Protein AF-A0A3P6T9W2-F1 (afdb_monomer_lite)

Secondary structure (DSSP, 8-state):
-HHHHHHHHHHHHHHHHHHHHHHHHHHHHHTTS-HHHHHHHHHHHHHHHHHHHHHHHHHHHH-S-HHHHHHHHHHHHHHHHHHHHHHHHHHHH-HHHHHHHHHHHHHHHHHHHHHHHTTT-SSSHHHHHHHHHHHHHHHSSSSHHHHHHHHHHHHHHHHHHHHS-PPPGGGGHHHHHHHHHHHHHHHHBS--TTT--SPPSB--HHHHHHHHHHHHHHHHHHHHHHHHHGGGSS-HHHHHHHHHHHHHHHHHHHHHHHHHHHHHHHHHHHS-SS-----

Organism: Onchocerca ochengi (NCBI:txid42157)

Radius of gyration: 26.45 Å; chains: 1; bounding box: 66×50×78 Å

Structure (mmCIF, N/CA/C/O backbone):
data_AF-A0A3P6T9W2-F1
#
_entry.id   AF-A0A3P6T9W2-F1
#
loop_
_atom_site.group_PDB
_atom_site.id
_atom_site.type_symbol
_atom_site.label_atom_id
_atom_site.label_alt_id
_atom_site.label_comp_id
_atom_site.label_asym_id
_atom_site.label_entity_id
_atom_site.label_seq_id
_atom_site.pdbx_PDB_ins_code
_atom_site.Cartn_x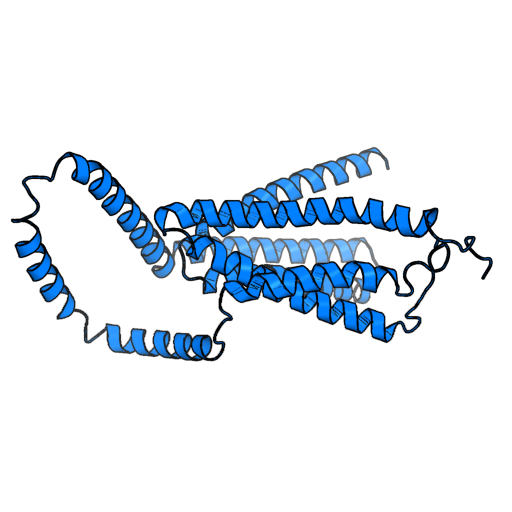
_atom_site.Cartn_y
_atom_site.Cartn_z
_atom_site.occupancy
_atom_site.B_iso_or_equiv
_atom_site.auth_seq_id
_atom_site.auth_comp_id
_atom_site.auth_asym_id
_atom_site.auth_atom_id
_atom_site.pdbx_PDB_model_num
ATOM 1 N N . VAL A 1 1 ? 31.347 6.847 -6.921 1.00 83.88 1 VAL A N 1
ATOM 2 C CA . VAL A 1 1 ? 30.207 5.992 -7.339 1.00 83.88 1 VAL A CA 1
ATOM 3 C C . VAL A 1 1 ? 29.786 5.025 -6.232 1.00 83.88 1 VAL A C 1
ATOM 5 O O . VAL A 1 1 ? 28.655 5.132 -5.785 1.00 83.88 1 VAL A O 1
ATOM 8 N N . MET A 1 2 ? 30.681 4.178 -5.700 1.00 90.06 2 MET A N 1
ATOM 9 C CA . MET A 1 2 ? 30.350 3.223 -4.621 1.00 90.06 2 MET A CA 1
ATOM 10 C C . MET A 1 2 ? 29.821 3.880 -3.329 1.00 90.06 2 MET A C 1
ATOM 12 O O . MET A 1 2 ? 28.814 3.438 -2.793 1.00 90.06 2 MET A O 1
ATOM 16 N N . ILE A 1 3 ? 30.438 4.975 -2.866 1.00 94.94 3 ILE A N 1
ATOM 17 C CA . ILE A 1 3 ? 29.976 5.702 -1.664 1.00 94.94 3 ILE A CA 1
ATOM 18 C C . ILE A 1 3 ? 28.558 6.259 -1.861 1.00 94.94 3 ILE A C 1
ATOM 20 O O . ILE A 1 3 ? 27.700 6.079 -1.005 1.00 94.94 3 ILE A O 1
ATOM 24 N N . PHE A 1 4 ? 28.289 6.880 -3.014 1.00 93.25 4 PHE A N 1
ATOM 25 C CA . PHE A 1 4 ? 26.960 7.400 -3.353 1.00 93.25 4 PHE A CA 1
ATOM 26 C C . PHE A 1 4 ? 25.903 6.286 -3.401 1.00 93.25 4 PHE A C 1
ATOM 28 O O . PHE A 1 4 ? 24.807 6.453 -2.871 1.00 93.25 4 PHE A O 1
ATOM 35 N N . PHE A 1 5 ? 26.251 5.130 -3.971 1.00 94.56 5 PHE A N 1
ATOM 36 C CA . PHE A 1 5 ? 25.382 3.955 -3.996 1.00 94.56 5 PHE A CA 1
ATOM 37 C C . PHE A 1 5 ? 25.058 3.441 -2.584 1.00 94.56 5 PHE A C 1
ATOM 39 O O . PHE A 1 5 ? 23.887 3.250 -2.267 1.00 94.56 5 PHE A O 1
ATOM 46 N N . ILE A 1 6 ? 26.064 3.287 -1.712 1.00 96.50 6 ILE A N 1
ATOM 47 C CA . ILE A 1 6 ? 25.868 2.832 -0.324 1.00 96.50 6 ILE A CA 1
ATOM 48 C C . ILE A 1 6 ? 24.987 3.816 0.454 1.00 96.50 6 ILE A C 1
ATOM 50 O O . ILE A 1 6 ? 24.038 3.393 1.109 1.00 96.50 6 ILE A O 1
ATOM 54 N N . ILE A 1 7 ? 25.257 5.122 0.348 1.00 96.38 7 ILE A N 1
ATOM 55 C CA . ILE A 1 7 ? 24.451 6.162 1.005 1.00 96.38 7 ILE A CA 1
ATOM 56 C C . ILE A 1 7 ? 22.994 6.095 0.535 1.00 96.38 7 ILE A C 1
ATOM 58 O O . ILE A 1 7 ? 22.086 6.145 1.361 1.00 96.38 7 ILE A O 1
ATOM 62 N N . THR A 1 8 ? 22.772 5.935 -0.772 1.00 94.81 8 THR A N 1
ATOM 63 C CA . THR A 1 8 ? 21.424 5.821 -1.350 1.00 94.81 8 THR A CA 1
ATOM 64 C C . THR A 1 8 ? 20.708 4.564 -0.857 1.00 94.81 8 THR A C 1
ATOM 66 O O . THR A 1 8 ? 19.534 4.617 -0.510 1.00 94.81 8 THR A O 1
ATOM 69 N N . MET A 1 9 ? 21.399 3.428 -0.761 1.00 94.75 9 MET A N 1
ATOM 70 C CA . MET A 1 9 ? 20.792 2.196 -0.249 1.00 94.75 9 MET A CA 1
ATOM 71 C C . MET A 1 9 ? 20.438 2.300 1.236 1.00 94.75 9 MET A C 1
ATOM 73 O O . MET A 1 9 ? 19.336 1.921 1.631 1.00 94.75 9 MET A O 1
ATOM 77 N N . ILE A 1 10 ? 21.324 2.869 2.059 1.00 96.44 10 ILE A N 1
ATOM 78 C CA . ILE A 1 10 ? 21.055 3.087 3.487 1.00 96.44 10 ILE A CA 1
ATOM 79 C C . ILE A 1 10 ? 19.863 4.034 3.674 1.00 96.44 10 ILE A C 1
ATOM 81 O O . ILE A 1 10 ? 18.983 3.747 4.488 1.00 96.44 10 ILE A O 1
ATOM 85 N N . SER A 1 11 ? 19.789 5.134 2.916 1.00 94.62 11 SER A N 1
ATOM 86 C CA . SER A 1 11 ? 18.666 6.073 3.023 1.00 94.62 11 SER A CA 1
ATOM 87 C C . SER A 1 11 ? 17.341 5.431 2.609 1.00 94.62 11 SER A C 1
ATOM 89 O O . SER A 1 11 ? 16.341 5.621 3.298 1.00 94.62 11 SER A O 1
ATOM 91 N N . VAL A 1 12 ? 17.334 4.601 1.561 1.00 94.00 12 VAL A N 1
ATOM 92 C CA . VAL A 1 12 ? 16.155 3.826 1.145 1.00 94.00 12 VAL A CA 1
ATOM 93 C C . VAL A 1 12 ? 15.706 2.865 2.248 1.00 94.00 12 VAL A C 1
ATOM 95 O O . VAL A 1 12 ? 14.508 2.778 2.518 1.00 94.00 12 VAL A O 1
ATOM 98 N N . VAL A 1 13 ? 16.626 2.178 2.932 1.00 94.31 13 VAL A N 1
ATOM 99 C CA . VAL A 1 13 ? 16.281 1.288 4.057 1.00 94.31 13 VAL A CA 1
ATOM 100 C C . VAL A 1 13 ? 15.636 2.071 5.201 1.00 94.31 13 VAL A C 1
ATOM 102 O O . VAL A 1 13 ? 14.577 1.676 5.692 1.00 94.31 13 VAL A O 1
ATOM 105 N N . ILE A 1 14 ? 16.227 3.202 5.595 1.00 95.12 14 ILE A N 1
ATOM 106 C CA . ILE A 1 14 ? 15.691 4.058 6.664 1.00 95.12 14 ILE A CA 1
ATOM 107 C C . ILE A 1 14 ? 14.305 4.595 6.284 1.00 95.12 14 ILE A C 1
ATOM 109 O O . ILE A 1 14 ? 13.383 4.544 7.099 1.00 95.12 14 ILE A O 1
ATOM 113 N N . GLN A 1 15 ? 14.133 5.048 5.039 1.00 89.81 15 GLN A N 1
ATOM 114 C CA . GLN A 1 15 ? 12.860 5.561 4.537 1.00 89.81 15 GLN A CA 1
ATOM 115 C C . GLN A 1 15 ? 11.767 4.485 4.581 1.00 89.81 15 GLN A C 1
ATOM 117 O O . GLN A 1 15 ? 10.672 4.743 5.074 1.00 89.81 15 GLN A O 1
ATOM 122 N N . ASN A 1 16 ? 12.064 3.261 4.133 1.00 90.12 16 ASN A N 1
ATOM 123 C CA . ASN A 1 16 ? 11.106 2.153 4.168 1.00 90.12 16 ASN A CA 1
ATOM 124 C C . ASN A 1 16 ? 10.765 1.724 5.602 1.00 90.12 16 ASN A C 1
ATOM 126 O O . ASN A 1 16 ? 9.601 1.442 5.889 1.00 90.12 16 ASN A O 1
ATOM 130 N N . ALA A 1 17 ? 11.738 1.726 6.518 1.00 91.75 17 ALA A N 1
ATOM 131 C CA . ALA A 1 17 ? 11.490 1.445 7.930 1.00 91.75 17 ALA A CA 1
ATOM 132 C C . ALA A 1 17 ? 10.552 2.493 8.556 1.00 91.75 17 ALA A C 1
ATOM 134 O O . ALA A 1 1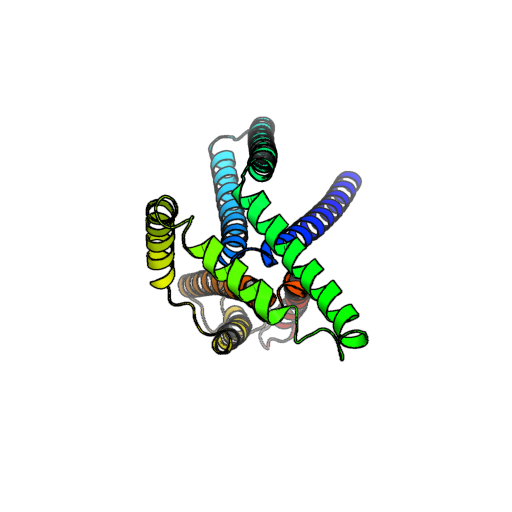7 ? 9.564 2.135 9.201 1.00 91.75 17 ALA A O 1
ATOM 135 N N . ALA A 1 18 ? 10.806 3.781 8.309 1.00 92.19 18 ALA A N 1
ATOM 136 C CA . ALA A 1 18 ? 9.956 4.870 8.781 1.00 92.19 18 ALA A CA 1
ATOM 137 C C . ALA A 1 18 ? 8.538 4.797 8.186 1.00 92.19 18 ALA A C 1
ATOM 139 O O . ALA A 1 18 ? 7.555 4.884 8.926 1.00 92.19 18 ALA A O 1
ATOM 140 N N . CYS A 1 19 ? 8.416 4.563 6.874 1.00 89.00 19 CYS A N 1
ATOM 141 C CA . CYS A 1 19 ? 7.128 4.364 6.206 1.00 89.00 19 CYS A CA 1
ATOM 142 C C . CYS A 1 19 ? 6.368 3.160 6.776 1.00 89.00 19 CYS A C 1
ATOM 144 O O . CYS A 1 19 ? 5.165 3.262 7.011 1.00 89.00 19 CYS A O 1
ATOM 146 N N . GLY A 1 20 ? 7.058 2.053 7.066 1.00 88.88 20 GLY A N 1
ATOM 147 C CA . GLY A 1 20 ? 6.468 0.876 7.699 1.00 88.88 20 GLY A CA 1
ATOM 148 C C . GLY A 1 20 ? 5.906 1.181 9.089 1.00 88.88 20 GLY A C 1
ATOM 149 O O . GLY A 1 20 ? 4.768 0.818 9.387 1.00 88.88 20 GLY A O 1
ATOM 150 N N . VAL A 1 21 ? 6.653 1.892 9.939 1.00 90.88 21 VAL A N 1
ATOM 151 C CA . VAL A 1 21 ? 6.176 2.300 11.275 1.00 90.88 21 VAL A CA 1
ATOM 152 C C . VAL A 1 21 ? 4.976 3.241 11.169 1.00 90.88 21 VAL A C 1
ATOM 154 O O . VAL A 1 21 ? 3.975 3.041 11.865 1.00 90.88 21 VAL A O 1
ATOM 157 N N . TYR A 1 22 ? 5.045 4.233 10.276 1.00 90.19 22 TYR A N 1
ATOM 158 C CA . TYR A 1 22 ? 3.959 5.185 10.043 1.00 90.19 22 TYR A CA 1
ATOM 159 C C . TYR A 1 22 ? 2.683 4.476 9.578 1.00 90.19 22 TYR A C 1
ATOM 161 O O . TYR A 1 22 ? 1.618 4.662 10.166 1.00 90.19 22 TYR A O 1
ATOM 169 N N . GLN A 1 23 ? 2.797 3.606 8.575 1.00 89.38 23 GLN A N 1
ATOM 170 C CA . GLN A 1 23 ? 1.671 2.880 8.003 1.00 89.38 23 GLN A CA 1
ATOM 171 C C . GLN A 1 23 ? 1.023 1.930 9.024 1.00 89.38 23 GLN A C 1
ATOM 173 O O . GLN A 1 23 ? -0.200 1.925 9.163 1.00 89.38 23 GLN A O 1
ATOM 178 N N . ASN A 1 24 ? 1.820 1.184 9.798 1.00 91.00 24 ASN A N 1
ATOM 179 C CA . ASN A 1 24 ? 1.304 0.309 10.857 1.00 91.00 24 ASN A CA 1
ATOM 180 C C . ASN A 1 24 ? 0.568 1.094 11.952 1.00 91.00 24 ASN A C 1
ATOM 182 O O . ASN A 1 24 ? -0.530 0.714 12.362 1.00 91.00 24 ASN A O 1
ATOM 186 N N . SER A 1 25 ? 1.145 2.212 12.397 1.00 91.19 25 SER A N 1
ATOM 187 C CA . SER A 1 25 ? 0.539 3.071 13.422 1.00 91.19 25 SER A CA 1
ATOM 188 C C . SER A 1 25 ? -0.768 3.693 12.932 1.00 91.19 25 SER A C 1
ATOM 190 O O . SER A 1 25 ? -1.764 3.707 13.657 1.00 91.19 25 SER A O 1
ATOM 192 N N . LEU A 1 26 ? -0.792 4.146 11.675 1.00 89.44 26 LEU A N 1
ATOM 193 C CA . LEU A 1 26 ? -1.973 4.724 11.047 1.00 89.44 26 LEU A CA 1
ATOM 194 C C . LEU A 1 26 ? -3.103 3.694 10.930 1.00 89.44 26 LEU A C 1
ATOM 196 O O . LEU A 1 26 ? -4.236 4.000 11.299 1.00 89.44 26 LEU A O 1
ATOM 200 N N . TYR A 1 27 ? -2.804 2.461 10.502 1.00 90.00 27 TYR A N 1
ATOM 201 C CA . TYR A 1 27 ? -3.793 1.379 10.453 1.00 90.00 27 TYR A CA 1
ATOM 202 C C . TYR A 1 27 ? -4.303 0.965 11.839 1.00 90.00 27 TYR A C 1
ATOM 204 O O . TYR A 1 27 ? -5.488 0.655 11.981 1.00 90.00 27 TYR A O 1
ATOM 212 N N . GLY A 1 28 ? -3.463 1.035 12.876 1.00 88.88 28 GLY A N 1
ATOM 213 C CA . GLY A 1 28 ? -3.893 0.869 14.266 1.00 88.88 28 GLY A CA 1
ATOM 214 C C . GLY A 1 28 ? -4.852 1.969 14.734 1.00 88.88 28 GLY A C 1
ATOM 215 O O . GLY A 1 28 ? -5.865 1.676 15.374 1.00 88.88 28 GLY A O 1
ATOM 216 N N . LEU A 1 29 ? -4.578 3.228 14.379 1.00 84.69 29 LEU A N 1
ATOM 217 C CA . LEU A 1 29 ? -5.443 4.364 14.699 1.00 84.69 29 LEU A CA 1
ATOM 218 C C . LEU A 1 29 ? -6.806 4.237 14.006 1.00 84.69 29 LEU A C 1
ATOM 220 O O . LEU A 1 29 ? -7.842 4.313 14.668 1.00 84.69 29 LEU A O 1
ATOM 224 N N . VAL A 1 30 ? -6.831 3.994 12.689 1.00 85.38 30 VAL A N 1
ATOM 225 C CA . VAL A 1 30 ? -8.093 3.953 11.927 1.00 85.38 30 VAL A CA 1
ATOM 226 C C . VAL A 1 30 ? -8.957 2.730 12.200 1.00 85.38 30 VAL A C 1
ATOM 228 O O . VAL A 1 30 ? -10.159 2.775 11.949 1.00 85.38 30 VAL A O 1
ATOM 231 N N . ALA A 1 31 ? -8.397 1.664 12.773 1.00 84.81 31 ALA A N 1
ATOM 232 C CA . ALA A 1 31 ? -9.161 0.483 13.170 1.00 84.81 31 ALA A CA 1
ATOM 233 C C . ALA A 1 31 ? -10.286 0.797 14.176 1.00 84.81 31 ALA A C 1
ATOM 235 O O . ALA A 1 31 ? -11.319 0.114 14.196 1.00 84.81 31 ALA A O 1
ATOM 236 N N . ILE A 1 32 ? -10.117 1.859 14.968 1.00 75.00 32 ILE A N 1
ATOM 237 C CA . ILE A 1 32 ? -11.100 2.346 15.943 1.00 75.00 32 ILE A CA 1
ATOM 238 C C . ILE A 1 32 ? -12.299 3.006 15.237 1.00 75.00 32 ILE A C 1
ATOM 240 O O . ILE A 1 32 ? -13.442 2.898 15.689 1.00 75.00 32 ILE A O 1
ATOM 244 N N . PHE A 1 33 ? -12.057 3.639 14.091 1.00 75.50 33 PHE A N 1
ATOM 245 C CA . PHE A 1 33 ? -13.044 4.393 13.323 1.00 75.50 33 PHE A CA 1
ATOM 246 C C . PHE A 1 33 ? -13.901 3.478 12.433 1.00 75.50 33 PHE A C 1
ATOM 248 O O . PHE A 1 33 ? -13.609 2.287 12.275 1.00 75.50 33 PHE A O 1
ATOM 255 N N . PRO A 1 34 ? -15.003 3.984 11.851 1.00 77.00 34 PRO A N 1
ATOM 256 C CA . PRO A 1 34 ? -15.770 3.240 10.860 1.00 77.00 34 PRO A CA 1
ATOM 257 C C . PRO A 1 34 ? -14.894 2.736 9.693 1.00 77.00 34 PRO A C 1
ATOM 259 O O . PRO A 1 34 ? -13.952 3.411 9.283 1.00 77.00 34 PRO A O 1
ATOM 262 N N . PRO A 1 35 ? -15.224 1.582 9.086 1.00 75.00 35 PRO A N 1
ATOM 263 C CA . PRO A 1 35 ? -14.406 0.945 8.041 1.00 75.00 35 PRO A CA 1
ATOM 264 C C . PRO A 1 35 ? -14.166 1.814 6.789 1.00 75.00 35 PRO A C 1
ATOM 266 O O . PRO A 1 35 ? -13.261 1.558 5.999 1.00 75.00 35 PRO A O 1
ATOM 269 N N . GLN A 1 36 ? -14.979 2.852 6.598 1.00 77.38 36 GLN A N 1
ATOM 270 C CA . GLN A 1 36 ? -14.859 3.805 5.497 1.00 77.38 36 GLN A CA 1
ATOM 271 C C . GLN A 1 36 ? -13.545 4.606 5.563 1.00 77.38 36 GLN A C 1
ATOM 273 O O . GLN A 1 36 ? -12.977 4.916 4.520 1.00 77.38 36 GLN A O 1
ATOM 278 N N . TYR A 1 37 ? -13.028 4.876 6.768 1.00 79.94 37 TYR A N 1
ATOM 279 C CA . TYR A 1 37 ? -11.782 5.625 6.972 1.00 79.94 37 TYR A CA 1
ATOM 280 C C . TYR A 1 37 ? -10.544 4.803 6.615 1.00 79.94 37 TYR A C 1
ATOM 282 O O . TYR A 1 37 ? -9.608 5.330 6.021 1.00 79.94 37 TYR A O 1
ATOM 290 N N . THR A 1 38 ? -10.560 3.496 6.894 1.00 84.88 38 THR A N 1
ATOM 291 C CA . THR A 1 38 ? -9.521 2.581 6.405 1.00 84.88 38 THR A CA 1
ATOM 292 C C . THR A 1 38 ? -9.482 2.607 4.880 1.00 84.88 38 THR A C 1
ATOM 294 O O . THR A 1 38 ? -8.428 2.854 4.307 1.00 84.88 38 THR A O 1
ATOM 297 N N . ASN A 1 39 ? -10.637 2.470 4.218 1.00 81.69 39 ASN A N 1
ATOM 298 C CA . ASN A 1 39 ? -10.717 2.528 2.756 1.00 81.69 39 ASN A CA 1
ATOM 299 C C . ASN A 1 39 ? -10.208 3.866 2.179 1.00 81.69 39 ASN A C 1
ATOM 301 O O . ASN A 1 39 ? -9.547 3.872 1.147 1.00 81.69 39 ASN A O 1
ATOM 305 N N . ALA A 1 40 ? -10.458 4.992 2.856 1.00 80.88 40 ALA A N 1
ATOM 306 C CA . ALA A 1 40 ? -9.941 6.297 2.438 1.00 80.88 40 ALA A CA 1
ATOM 307 C C . ALA A 1 40 ? -8.400 6.356 2.439 1.00 80.88 40 ALA A C 1
ATOM 309 O O . ALA A 1 40 ? -7.817 6.905 1.506 1.00 80.88 40 ALA A O 1
ATOM 310 N N . ILE A 1 41 ? -7.733 5.741 3.425 1.00 84.56 41 ILE A N 1
ATOM 311 C CA . ILE A 1 41 ? -6.260 5.645 3.462 1.00 84.56 41 ILE A CA 1
ATOM 312 C C . ILE A 1 41 ? -5.723 4.827 2.284 1.00 84.56 41 ILE A C 1
ATOM 314 O O . ILE A 1 41 ? -4.748 5.228 1.647 1.00 84.56 41 ILE A O 1
ATOM 318 N N . LEU A 1 42 ? -6.367 3.700 1.976 1.00 84.81 42 LEU A N 1
ATOM 319 C CA . LEU A 1 42 ? -5.979 2.836 0.858 1.00 84.81 42 LEU A CA 1
ATOM 320 C C . LEU A 1 42 ? -6.146 3.542 -0.495 1.00 84.81 42 LEU A C 1
ATOM 322 O O . LEU A 1 42 ? -5.231 3.521 -1.318 1.00 84.81 42 LEU A O 1
ATOM 326 N N . ILE A 1 43 ? -7.268 4.241 -0.698 1.00 82.50 43 ILE A N 1
ATOM 327 C CA . ILE A 1 43 ? -7.485 5.077 -1.888 1.00 82.50 43 ILE A CA 1
ATOM 328 C C . ILE A 1 43 ? -6.414 6.171 -1.977 1.00 82.50 43 ILE A C 1
ATOM 330 O O . ILE A 1 43 ? -5.865 6.390 -3.054 1.00 82.50 43 ILE A O 1
ATOM 334 N N . GLY A 1 44 ? -6.074 6.813 -0.856 1.00 84.75 44 GLY A N 1
ATOM 335 C CA . GLY A 1 44 ? -5.012 7.818 -0.791 1.00 84.75 44 GLY A CA 1
ATOM 336 C C . GLY A 1 44 ? -3.641 7.281 -1.218 1.00 84.75 44 GLY A C 1
ATOM 337 O O . GLY A 1 44 ? -2.944 7.952 -1.975 1.00 84.75 44 GLY A O 1
ATOM 338 N N . SER A 1 45 ? -3.271 6.060 -0.810 1.00 83.44 45 SER A N 1
ATOM 339 C CA . SER A 1 45 ? -2.025 5.412 -1.266 1.00 83.44 45 SER A CA 1
ATOM 340 C C . SER A 1 45 ? -2.014 5.165 -2.774 1.00 83.44 45 SER A C 1
ATOM 342 O O . SER A 1 45 ? -1.028 5.477 -3.439 1.00 83.44 45 SER A O 1
ATOM 344 N N . ASN A 1 46 ? -3.117 4.662 -3.330 1.00 83.50 46 ASN A N 1
ATOM 345 C CA . ASN A 1 46 ? -3.214 4.409 -4.769 1.00 83.50 46 ASN A CA 1
ATOM 346 C C . ASN A 1 46 ? -3.180 5.719 -5.572 1.00 83.50 46 ASN A C 1
ATOM 348 O O . ASN A 1 46 ? -2.505 5.804 -6.596 1.00 83.50 46 ASN A O 1
ATOM 352 N N . LEU A 1 47 ? -3.862 6.759 -5.083 1.00 83.75 47 LEU A N 1
ATOM 353 C CA . LEU A 1 47 ? -3.872 8.079 -5.709 1.00 83.75 47 LEU A CA 1
ATOM 354 C C . LEU A 1 47 ? -2.490 8.741 -5.666 1.00 83.75 47 LEU A C 1
ATOM 356 O O . LEU A 1 47 ? -2.086 9.351 -6.651 1.00 83.75 47 LEU A O 1
ATOM 360 N N . CYS A 1 48 ? -1.748 8.584 -4.565 1.00 85.25 48 CYS A N 1
ATOM 361 C CA . CYS A 1 48 ? -0.374 9.070 -4.447 1.00 85.25 48 CYS A CA 1
ATOM 362 C C . CYS A 1 48 ? 0.514 8.514 -5.571 1.00 85.25 48 CYS A C 1
ATOM 364 O O . CYS A 1 48 ? 1.202 9.284 -6.235 1.00 85.25 48 CYS A O 1
ATOM 366 N N . GLY A 1 49 ? 0.431 7.208 -5.856 1.00 84.00 49 GLY A N 1
ATOM 367 C CA . GLY A 1 49 ? 1.174 6.589 -6.959 1.00 84.00 49 GLY A CA 1
ATOM 368 C C . GLY A 1 49 ? 0.843 7.204 -8.322 1.00 84.00 49 GLY A C 1
ATOM 369 O O . GLY A 1 49 ? 1.749 7.544 -9.077 1.00 84.00 49 GLY A O 1
ATOM 370 N N . ILE A 1 50 ? -0.444 7.435 -8.600 1.00 85.88 50 ILE A N 1
ATOM 371 C CA . ILE A 1 50 ? -0.894 8.080 -9.845 1.00 85.88 50 ILE A CA 1
ATOM 372 C C . ILE A 1 50 ? -0.345 9.509 -9.949 1.00 85.88 50 ILE A C 1
ATOM 374 O O . ILE A 1 50 ? 0.176 9.892 -10.993 1.00 85.88 50 ILE A O 1
ATOM 378 N N . VAL A 1 51 ? -0.428 10.293 -8.869 1.00 84.44 51 VAL A N 1
ATOM 379 C CA . VAL A 1 51 ? 0.085 11.672 -8.830 1.00 84.44 51 VAL A CA 1
ATOM 380 C C . VAL A 1 51 ? 1.593 11.700 -9.076 1.00 84.44 51 VAL A C 1
ATOM 382 O O . VAL A 1 51 ? 2.056 12.504 -9.881 1.00 84.44 51 VAL A O 1
ATOM 385 N N . VAL A 1 52 ? 2.353 10.800 -8.447 1.00 86.50 52 VAL A N 1
ATOM 386 C CA . VAL A 1 52 ? 3.805 10.688 -8.656 1.00 86.50 52 VAL A CA 1
ATOM 387 C C . VAL A 1 52 ? 4.125 10.327 -10.109 1.00 86.50 52 VAL A C 1
ATOM 389 O O . VAL A 1 52 ? 4.971 10.984 -10.710 1.00 86.50 52 VAL A O 1
ATOM 392 N N . SER A 1 53 ? 3.422 9.361 -10.709 1.00 88.12 53 SER A N 1
ATOM 393 C CA . SER A 1 53 ? 3.613 9.001 -12.123 1.00 88.12 53 SER A CA 1
ATOM 394 C C . SER A 1 53 ? 3.289 10.152 -13.080 1.00 88.12 53 SER A C 1
ATOM 396 O O . SER A 1 53 ? 4.005 10.360 -14.054 1.00 88.12 53 SER A O 1
ATOM 398 N N . ILE A 1 54 ? 2.239 10.930 -12.806 1.00 89.19 54 ILE A N 1
ATOM 399 C CA . ILE A 1 54 ? 1.891 12.107 -13.614 1.00 89.19 54 ILE A CA 1
ATOM 400 C C . ILE A 1 54 ? 2.980 13.180 -13.504 1.00 89.19 54 ILE A C 1
ATOM 402 O O . ILE A 1 54 ? 3.393 13.728 -14.524 1.00 89.19 54 ILE A O 1
ATOM 406 N N . ILE A 1 55 ? 3.465 13.467 -12.290 1.00 86.69 55 ILE A N 1
ATOM 407 C CA . ILE A 1 55 ? 4.558 14.427 -12.068 1.00 86.69 55 ILE A CA 1
ATOM 408 C C . ILE A 1 55 ? 5.811 13.997 -12.833 1.00 86.69 55 ILE A C 1
ATOM 410 O O . ILE A 1 55 ? 6.466 14.841 -13.443 1.00 86.69 55 ILE A O 1
ATOM 414 N N . ASP A 1 56 ? 6.125 12.703 -12.833 1.00 86.75 56 ASP A N 1
ATOM 415 C CA . ASP A 1 56 ? 7.283 12.156 -13.536 1.00 86.75 56 ASP A CA 1
ATOM 416 C C . ASP A 1 56 ? 7.183 12.355 -15.057 1.00 86.75 56 ASP A C 1
ATOM 418 O O . ASP A 1 56 ? 8.082 12.930 -15.671 1.00 86.75 56 ASP A O 1
ATOM 422 N N . ILE A 1 57 ? 6.036 12.007 -15.654 1.00 91.19 57 ILE A N 1
ATOM 423 C CA . ILE A 1 57 ? 5.774 12.209 -17.089 1.00 91.19 57 ILE A CA 1
ATOM 424 C C . ILE A 1 57 ? 5.837 13.696 -17.456 1.00 91.19 57 ILE A C 1
ATOM 426 O O . ILE A 1 57 ? 6.474 14.065 -18.443 1.00 91.19 57 ILE A O 1
ATOM 430 N N . ILE A 1 58 ? 5.203 14.566 -16.664 1.00 88.44 58 ILE A N 1
ATOM 431 C CA . ILE A 1 58 ? 5.231 16.015 -16.901 1.00 88.44 58 ILE A CA 1
ATOM 432 C C . ILE A 1 58 ? 6.665 16.538 -16.825 1.00 88.44 58 ILE A C 1
ATOM 434 O O . ILE A 1 58 ? 7.063 17.329 -17.676 1.00 88.44 58 ILE A O 1
ATOM 438 N N . THR A 1 59 ? 7.451 16.093 -15.844 1.00 89.50 59 THR A N 1
ATOM 439 C CA . THR A 1 59 ? 8.842 16.536 -15.670 1.00 89.50 59 THR A CA 1
ATOM 440 C C . THR A 1 59 ? 9.707 16.110 -16.852 1.00 89.50 59 THR A C 1
ATOM 442 O O . THR A 1 59 ? 10.477 16.926 -17.363 1.00 89.50 59 THR A O 1
ATOM 445 N N . LEU A 1 60 ? 9.525 14.875 -17.332 1.00 88.75 60 LEU A N 1
ATOM 446 C CA . LEU A 1 60 ? 10.215 14.342 -18.506 1.00 88.75 60 LEU A CA 1
ATOM 447 C C . LEU A 1 60 ? 9.905 15.149 -19.777 1.00 88.75 60 LEU A C 1
ATOM 449 O O . LEU A 1 60 ? 10.801 15.401 -20.575 1.00 88.75 60 LEU A O 1
ATOM 453 N N . VAL A 1 61 ? 8.652 15.576 -19.961 1.00 89.81 61 VAL A N 1
ATOM 454 C CA . VAL A 1 61 ? 8.232 16.366 -21.133 1.00 89.81 61 VAL A CA 1
ATOM 455 C C . VAL A 1 61 ? 8.635 17.840 -21.010 1.00 89.81 61 VAL A C 1
ATOM 457 O O . VAL A 1 61 ? 8.999 18.470 -22.000 1.00 89.81 61 VAL A O 1
ATOM 460 N N . ALA A 1 62 ? 8.568 18.412 -19.808 1.00 87.06 62 ALA A N 1
ATOM 461 C CA . ALA A 1 62 ? 8.783 19.839 -19.588 1.00 87.06 62 ALA A CA 1
ATOM 462 C C . ALA A 1 62 ? 10.263 20.239 -19.575 1.00 87.06 62 ALA A C 1
ATOM 464 O O . ALA A 1 62 ? 10.579 21.411 -19.782 1.00 87.06 62 ALA A O 1
ATOM 465 N N . THR A 1 63 ? 11.180 19.321 -19.258 1.00 89.25 63 THR A N 1
ATOM 466 C CA . THR A 1 63 ? 12.569 19.681 -18.968 1.00 89.25 63 THR A CA 1
ATOM 467 C C . THR A 1 63 ? 13.586 18.678 -19.506 1.00 89.25 63 THR A C 1
ATOM 469 O O . THR A 1 63 ? 13.661 17.544 -19.057 1.00 89.25 63 THR A O 1
ATOM 472 N N . ASN A 1 64 ? 14.500 19.172 -20.348 1.00 85.19 64 ASN A N 1
ATOM 473 C CA . ASN A 1 64 ? 15.687 18.429 -20.800 1.00 85.19 64 ASN A CA 1
ATOM 474 C C . ASN A 1 64 ? 16.927 18.645 -19.901 1.00 85.19 64 ASN A C 1
ATOM 476 O O . ASN A 1 64 ? 17.966 18.019 -20.095 1.00 85.19 64 ASN A O 1
ATOM 480 N N . ASN A 1 65 ? 16.843 19.553 -18.920 1.00 92.06 65 ASN A N 1
ATOM 481 C CA . ASN A 1 65 ? 17.941 19.921 -18.024 1.00 92.06 65 ASN A CA 1
ATOM 482 C C . ASN A 1 65 ? 17.795 19.267 -16.643 1.00 92.06 65 ASN A C 1
ATOM 484 O O . ASN A 1 65 ? 16.887 19.607 -15.887 1.00 92.06 65 ASN A O 1
ATOM 488 N N . ILE A 1 66 ? 18.772 18.448 -16.241 1.00 88.62 66 ILE A N 1
ATOM 489 C CA . ILE A 1 66 ? 18.772 17.720 -14.954 1.00 88.62 66 ILE A CA 1
ATOM 490 C C . ILE A 1 66 ? 18.517 18.650 -13.749 1.00 88.62 66 ILE A C 1
ATOM 492 O O . ILE A 1 66 ? 17.799 18.294 -12.817 1.00 88.62 66 ILE A O 1
ATOM 496 N N . LYS A 1 67 ? 19.054 19.879 -13.780 1.00 89.25 67 LYS A N 1
ATOM 497 C CA . LYS A 1 67 ? 18.888 20.865 -12.696 1.00 89.25 67 LYS A CA 1
ATOM 498 C C . LYS A 1 67 ? 17.451 21.379 -12.556 1.00 89.25 67 LYS A C 1
ATOM 500 O O . LYS A 1 67 ? 16.975 21.540 -11.438 1.00 89.25 67 LYS A O 1
ATOM 505 N N . ALA A 1 68 ? 16.769 21.634 -13.672 1.00 87.50 68 ALA A N 1
ATOM 506 C CA . ALA A 1 68 ? 15.382 22.092 -13.647 1.00 87.50 68 ALA A CA 1
ATOM 507 C C . ALA A 1 68 ? 14.427 20.944 -13.274 1.00 87.50 68 ALA A C 1
ATOM 509 O O . ALA A 1 68 ? 13.491 21.165 -12.512 1.00 87.50 68 ALA A O 1
ATOM 510 N N . ALA A 1 69 ? 14.728 19.704 -13.682 1.00 87.25 69 AL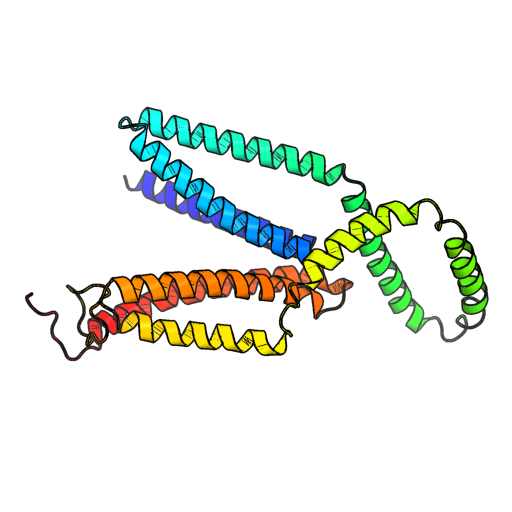A A N 1
ATOM 511 C CA . ALA A 1 69 ? 13.968 18.528 -13.262 1.00 87.25 69 ALA A CA 1
ATOM 512 C C . ALA A 1 69 ? 14.050 18.335 -11.738 1.00 87.25 69 ALA A C 1
ATOM 514 O O . ALA A 1 69 ? 13.028 18.205 -11.069 1.00 87.25 69 ALA A O 1
ATOM 515 N N . ALA A 1 70 ? 15.257 18.429 -11.166 1.00 88.69 70 ALA A N 1
ATOM 516 C CA . ALA A 1 70 ? 15.451 18.375 -9.717 1.00 88.69 70 ALA A CA 1
ATOM 517 C C . ALA A 1 70 ? 14.638 19.453 -8.977 1.00 88.69 70 ALA A C 1
ATOM 519 O O . ALA A 1 70 ? 14.032 19.162 -7.947 1.00 88.69 70 ALA A O 1
ATOM 520 N N . PHE A 1 71 ? 14.576 20.677 -9.514 1.00 89.00 71 PHE A N 1
ATOM 521 C CA . PHE A 1 71 ? 13.768 21.754 -8.939 1.00 89.00 71 PHE A CA 1
ATOM 522 C C . PHE A 1 71 ? 12.273 21.397 -8.880 1.00 89.00 71 PHE A C 1
ATOM 524 O O . PHE A 1 71 ? 11.656 21.582 -7.831 1.00 89.00 71 PHE A O 1
ATOM 531 N N . PHE A 1 72 ? 11.702 20.824 -9.947 1.00 88.56 72 PHE A N 1
ATOM 532 C CA . PHE A 1 72 ? 10.300 20.388 -9.955 1.00 88.56 72 PHE A CA 1
ATOM 533 C C . PHE A 1 72 ? 10.017 19.284 -8.927 1.00 88.56 72 PHE A C 1
ATOM 535 O O . PHE A 1 72 ? 9.033 19.386 -8.190 1.00 88.56 72 PHE A O 1
ATOM 542 N N . TYR A 1 73 ? 10.893 18.281 -8.795 1.00 89.44 73 TYR A N 1
ATOM 543 C CA . TYR A 1 73 ? 10.726 17.232 -7.778 1.00 89.44 73 TYR A CA 1
ATOM 544 C C . TYR A 1 73 ? 10.821 17.778 -6.345 1.00 89.44 73 TYR A C 1
ATOM 546 O O . TYR A 1 73 ? 10.018 17.402 -5.483 1.00 89.44 73 TYR A O 1
ATOM 554 N N . PHE A 1 74 ? 11.760 18.692 -6.073 1.00 91.00 74 PHE A N 1
ATOM 555 C CA . PHE A 1 74 ? 11.864 19.339 -4.761 1.00 91.00 74 PHE A CA 1
ATOM 556 C C . PHE A 1 74 ? 10.641 20.203 -4.449 1.00 91.00 74 PHE A C 1
ATOM 558 O O . PHE A 1 74 ? 10.124 20.149 -3.333 1.00 91.00 74 PHE A O 1
ATOM 565 N N . PHE A 1 75 ? 10.142 20.957 -5.429 1.00 89.88 75 PHE A N 1
ATOM 566 C CA . PHE A 1 75 ? 8.952 21.786 -5.268 1.00 89.88 75 PHE A CA 1
ATOM 567 C C . PHE A 1 75 ? 7.696 20.947 -4.987 1.00 89.88 75 PHE A C 1
ATOM 569 O O . PHE A 1 75 ? 6.955 21.238 -4.047 1.00 89.88 75 PHE A O 1
ATOM 576 N N . ALA A 1 76 ? 7.491 19.860 -5.735 1.00 89.06 76 ALA A N 1
ATOM 577 C CA . ALA A 1 76 ? 6.393 18.925 -5.498 1.00 89.06 76 ALA A CA 1
ATOM 578 C C . ALA A 1 76 ? 6.467 18.292 -4.095 1.00 89.06 76 ALA A C 1
ATOM 580 O O . ALA A 1 76 ? 5.459 18.213 -3.391 1.00 89.06 76 ALA A O 1
ATOM 581 N N . SER A 1 77 ? 7.670 17.910 -3.655 1.00 89.25 77 SER A N 1
ATOM 582 C CA . SER A 1 77 ? 7.896 17.351 -2.316 1.00 89.25 77 SER A CA 1
ATOM 583 C C . SER A 1 77 ? 7.593 18.365 -1.208 1.00 89.25 77 SER A C 1
ATOM 585 O O . SER A 1 77 ? 6.953 18.023 -0.214 1.00 89.25 77 SER A O 1
ATOM 587 N N . LEU A 1 78 ? 7.990 19.629 -1.388 1.00 92.38 78 LEU A N 1
ATOM 588 C CA . LEU A 1 78 ? 7.682 20.709 -0.448 1.00 92.38 78 LEU A CA 1
ATOM 589 C C . LEU A 1 78 ? 6.168 20.926 -0.319 1.00 92.38 78 LEU A C 1
ATOM 591 O O . LEU A 1 78 ? 5.654 21.039 0.794 1.00 92.38 78 LEU A O 1
ATOM 595 N N . MET A 1 79 ? 5.443 20.931 -1.441 1.00 90.69 79 MET A N 1
ATOM 596 C CA . MET A 1 79 ? 3.982 21.055 -1.441 1.00 90.69 79 MET A CA 1
ATOM 597 C C . MET A 1 79 ? 3.305 19.886 -0.722 1.00 90.69 79 MET A C 1
ATOM 599 O O . MET A 1 79 ? 2.403 20.107 0.087 1.00 90.69 79 MET A O 1
ATOM 603 N N . ALA A 1 80 ? 3.771 18.656 -0.950 1.00 88.69 80 ALA A N 1
ATOM 604 C CA . ALA A 1 80 ? 3.256 17.476 -0.264 1.00 88.69 80 ALA A CA 1
ATOM 605 C C . ALA A 1 80 ? 3.473 17.545 1.259 1.00 88.69 80 ALA A C 1
ATOM 607 O O . ALA A 1 80 ? 2.560 17.233 2.025 1.00 88.69 80 ALA A O 1
ATOM 608 N N . ILE A 1 81 ? 4.646 18.003 1.712 1.00 90.38 81 ILE A N 1
ATOM 609 C CA . ILE A 1 81 ? 4.947 18.169 3.144 1.00 90.38 81 ILE A CA 1
ATOM 610 C C . ILE A 1 81 ? 4.044 19.233 3.774 1.00 90.38 81 ILE A C 1
ATOM 612 O O . ILE A 1 81 ? 3.475 18.989 4.839 1.00 90.38 81 ILE A O 1
ATOM 616 N N . LEU A 1 82 ? 3.867 20.385 3.121 1.00 93.50 82 LEU A N 1
ATOM 617 C CA . LEU A 1 82 ? 2.993 21.452 3.618 1.00 93.50 82 LEU A CA 1
ATOM 618 C C . LEU A 1 82 ? 1.532 20.994 3.713 1.00 93.50 82 LEU A C 1
ATOM 620 O O . LEU A 1 82 ? 0.877 21.239 4.727 1.00 93.50 82 LEU A O 1
ATOM 624 N N . ALA A 1 83 ? 1.040 20.275 2.702 1.00 89.62 83 ALA A N 1
ATOM 625 C CA . ALA A 1 83 ? -0.301 19.696 2.717 1.00 89.62 83 ALA A CA 1
ATOM 626 C C . ALA A 1 83 ? -0.469 18.654 3.837 1.00 89.62 83 ALA A C 1
ATOM 628 O O . ALA A 1 83 ? -1.493 18.643 4.526 1.00 89.62 83 ALA A O 1
ATOM 629 N N . CYS A 1 84 ? 0.544 17.811 4.062 1.00 87.25 84 CYS A N 1
ATOM 630 C CA . CYS A 1 84 ? 0.554 16.830 5.146 1.00 87.25 84 CYS A CA 1
ATOM 631 C C . CYS A 1 84 ? 0.508 17.515 6.519 1.00 87.25 84 CYS A C 1
ATOM 633 O O . CYS A 1 84 ? -0.355 17.204 7.340 1.00 87.25 84 CYS A O 1
ATOM 635 N N . PHE A 1 85 ? 1.371 18.509 6.744 1.00 89.25 85 PHE A N 1
ATOM 636 C CA . PHE A 1 85 ? 1.420 19.257 7.999 1.00 89.25 85 PHE A CA 1
ATOM 637 C C . PHE A 1 85 ? 0.109 20.003 8.282 1.00 89.25 85 PHE A C 1
ATOM 639 O O . PHE A 1 85 ? -0.433 19.912 9.384 1.00 89.25 85 PHE A O 1
ATOM 646 N N . GLY A 1 86 ? -0.455 20.677 7.273 1.00 90.50 86 GLY A N 1
ATOM 647 C CA . GLY A 1 86 ? -1.754 21.341 7.392 1.00 90.50 86 GLY A CA 1
ATOM 648 C C . GLY A 1 86 ? -2.885 20.365 7.725 1.00 90.50 86 GLY A C 1
ATOM 649 O O . GLY A 1 86 ? -3.709 20.646 8.594 1.00 90.50 86 GLY A O 1
ATOM 650 N N . SER A 1 87 ? -2.889 19.184 7.102 1.00 86.25 87 SER A N 1
ATOM 651 C CA . SER A 1 87 ? -3.896 18.148 7.361 1.00 86.25 87 SER A CA 1
ATOM 652 C C . SER A 1 87 ? -3.839 17.621 8.796 1.00 86.25 87 SER A C 1
ATOM 654 O O . SER A 1 87 ? -4.889 17.388 9.390 1.00 86.25 87 SER A O 1
ATOM 656 N N . LEU A 1 88 ? -2.643 17.475 9.381 1.00 84.81 88 LEU A N 1
ATOM 657 C CA . LEU A 1 88 ? -2.490 17.080 10.787 1.00 84.81 88 LEU A CA 1
ATOM 658 C C . LEU A 1 88 ? -3.075 18.132 11.732 1.00 84.81 88 LEU A C 1
ATOM 660 O O . LEU A 1 88 ? -3.833 17.791 12.638 1.00 84.81 88 LEU A O 1
ATOM 664 N N . PHE A 1 89 ? -2.786 19.411 11.481 1.00 87.38 89 PHE A N 1
ATOM 665 C CA . PHE A 1 89 ? -3.320 20.501 12.294 1.00 87.38 89 PHE A CA 1
ATOM 666 C C . PHE A 1 89 ? -4.851 20.572 12.228 1.00 87.38 89 PHE A C 1
ATOM 668 O O . PHE A 1 89 ? -5.515 20.751 13.249 1.00 87.38 89 PHE A O 1
ATOM 675 N N . VAL A 1 90 ? -5.430 20.385 11.038 1.00 85.69 90 VAL A N 1
ATOM 676 C CA . VAL A 1 90 ? -6.888 20.327 10.860 1.00 85.69 90 VAL A CA 1
ATOM 677 C C . VAL A 1 90 ? -7.477 19.105 11.563 1.00 85.69 90 VAL A C 1
ATOM 679 O O . VAL A 1 90 ? -8.477 19.236 12.268 1.00 85.69 90 VAL A O 1
ATOM 682 N N . LEU A 1 91 ? -6.851 17.932 11.432 1.00 80.75 91 LEU A N 1
ATOM 683 C CA . LEU A 1 91 ? -7.341 16.685 12.021 1.00 80.75 91 LEU A CA 1
ATOM 684 C C . LEU A 1 91 ? -7.488 16.779 13.546 1.00 80.75 91 LEU A C 1
ATOM 686 O O . LEU A 1 91 ? -8.493 16.327 14.089 1.00 80.75 91 LEU A O 1
ATOM 690 N N . GLU A 1 92 ? -6.532 17.406 14.233 1.00 81.44 92 GLU A N 1
ATOM 691 C CA . GLU A 1 92 ? -6.590 17.597 15.688 1.00 81.44 92 GLU A CA 1
ATOM 692 C C . GLU A 1 92 ? -7.651 18.617 16.129 1.00 81.44 92 GLU A C 1
ATOM 694 O O . GLU A 1 92 ? -8.145 18.563 17.260 1.00 81.44 92 GLU A O 1
ATOM 699 N N . ARG A 1 93 ? -8.033 19.539 15.240 1.00 80.19 93 ARG A N 1
ATOM 700 C CA . ARG A 1 93 ? -9.054 20.558 15.513 1.00 80.19 93 ARG A CA 1
ATOM 701 C C . ARG A 1 93 ? -10.479 20.051 15.301 1.00 80.19 93 ARG A C 1
ATOM 703 O O . ARG A 1 93 ? -11.380 20.606 15.923 1.00 80.19 93 ARG A O 1
ATOM 710 N N . LEU A 1 94 ? -10.682 19.004 14.499 1.00 78.62 94 LEU A N 1
ATOM 711 C CA . LEU A 1 94 ? -12.005 18.452 14.196 1.00 78.62 94 LEU A CA 1
ATOM 712 C C . LEU A 1 94 ? -12.666 17.811 15.426 1.00 78.62 94 LEU A C 1
ATOM 714 O O . LEU A 1 94 ? -12.154 16.851 16.006 1.00 78.62 94 LEU A O 1
ATOM 718 N N . ASP A 1 95 ? -13.870 18.268 15.766 1.00 79.44 95 ASP A N 1
ATOM 719 C CA . ASP A 1 95 ? -14.643 17.721 16.891 1.00 79.44 95 ASP A CA 1
ATOM 720 C C . ASP A 1 95 ? -15.074 16.270 16.654 1.00 79.44 95 ASP A C 1
ATOM 722 O O . ASP A 1 95 ? -15.113 15.464 17.583 1.00 79.44 95 ASP A O 1
ATOM 726 N N . PHE A 1 96 ? -15.251 15.883 15.388 1.00 78.06 96 PHE A N 1
ATOM 727 C CA . PHE A 1 96 ? -15.453 14.492 14.985 1.00 78.06 96 PHE A CA 1
ATOM 728 C C . PHE A 1 96 ? -14.309 13.569 15.441 1.00 78.06 96 PHE A C 1
ATOM 730 O O . PHE A 1 96 ? -14.549 12.472 15.953 1.00 78.06 96 PHE A O 1
ATOM 737 N N . TYR A 1 97 ? -13.056 14.008 15.270 1.00 74.94 97 TYR A N 1
ATOM 738 C CA . TYR A 1 97 ? -11.886 13.230 15.677 1.00 74.94 97 TYR A CA 1
ATOM 739 C C . TYR A 1 97 ? -11.842 13.075 17.201 1.00 74.94 97 TYR A C 1
ATOM 741 O O . TYR A 1 97 ? -11.627 11.967 17.703 1.00 74.94 97 TYR A O 1
ATOM 749 N N . LYS A 1 98 ? -12.142 14.152 17.941 1.00 75.62 98 LYS A N 1
ATOM 750 C CA . LYS A 1 98 ? -12.242 14.128 19.409 1.00 75.62 98 LYS A CA 1
ATOM 751 C C . LYS A 1 98 ? -13.345 13.180 19.885 1.00 75.62 98 LYS A C 1
ATOM 753 O O . LYS A 1 98 ? -13.077 12.353 20.754 1.00 75.62 98 LYS A O 1
ATOM 758 N N . TYR A 1 99 ? -14.528 13.220 19.266 1.00 77.19 99 TYR A N 1
ATOM 759 C CA . TYR A 1 99 ? -15.666 12.363 19.611 1.00 77.19 99 TYR A CA 1
ATOM 760 C C . TYR A 1 99 ? -15.337 10.869 19.487 1.00 77.19 99 TYR A C 1
ATOM 762 O O . TYR A 1 99 ? -15.535 10.103 20.431 1.00 77.19 99 TYR A O 1
ATOM 770 N N . TYR A 1 100 ? -14.798 10.429 18.344 1.00 72.12 100 TYR A N 1
ATOM 771 C CA . TYR A 1 100 ? -14.467 9.012 18.148 1.00 72.12 100 TYR A CA 1
ATOM 772 C C . TYR A 1 100 ? -13.308 8.553 19.035 1.00 72.12 100 TYR A C 1
ATOM 774 O O . TYR A 1 100 ? -13.340 7.425 19.530 1.00 72.12 100 TYR A O 1
ATOM 782 N N . LYS A 1 101 ? -12.320 9.422 19.279 1.00 72.81 101 LYS A N 1
ATOM 783 C CA . LYS A 1 101 ? -11.219 9.141 20.205 1.00 72.81 101 LYS A CA 1
ATOM 784 C C . LYS A 1 101 ? -11.732 8.975 21.640 1.00 72.81 101 LYS A C 1
ATOM 786 O O . LYS A 1 101 ? -11.399 7.984 22.281 1.00 72.81 101 LYS A O 1
ATOM 791 N N . GLN A 1 102 ? -12.586 9.881 22.116 1.00 77.56 102 GLN A N 1
ATOM 792 C CA . GLN A 1 102 ? -13.170 9.826 23.459 1.00 77.56 102 GLN A CA 1
ATOM 793 C C . GLN A 1 102 ? -14.080 8.603 23.637 1.00 77.56 102 GLN A C 1
ATOM 795 O O . GLN A 1 102 ? -13.881 7.819 24.562 1.00 77.56 102 GLN A O 1
ATOM 800 N N . LYS A 1 103 ? -14.999 8.359 22.696 1.00 71.00 103 LYS A N 1
ATOM 801 C CA . LYS A 1 103 ? -15.900 7.194 22.714 1.00 71.00 103 LYS A CA 1
ATOM 802 C C . LYS A 1 103 ? -15.149 5.860 22.705 1.00 71.00 103 LYS A C 1
ATOM 804 O O . LYS A 1 103 ? -15.622 4.874 23.273 1.00 71.00 103 LYS A O 1
ATOM 809 N N . ALA A 1 104 ? -13.996 5.800 22.040 1.00 69.00 104 ALA A N 1
ATOM 810 C CA . ALA A 1 104 ? -13.137 4.624 22.061 1.00 69.00 104 ALA A CA 1
ATOM 811 C C . ALA A 1 104 ? -12.494 4.417 23.435 1.00 69.00 104 ALA A C 1
ATOM 813 O O . ALA A 1 104 ? -12.570 3.309 23.966 1.00 69.00 104 ALA A O 1
ATOM 814 N N . THR A 1 105 ? -11.930 5.473 24.026 1.00 72.31 105 THR A N 1
ATOM 815 C CA . THR A 1 105 ? -11.338 5.447 25.372 1.00 72.31 105 THR A CA 1
ATOM 816 C C . THR A 1 105 ? -12.366 5.047 26.432 1.00 72.31 105 THR A C 1
ATOM 818 O O . THR A 1 105 ? -12.125 4.102 27.180 1.00 72.31 105 THR A O 1
ATOM 821 N N . GLU A 1 106 ? -13.559 5.650 26.423 1.00 68.19 106 GLU A N 1
ATOM 822 C CA . GLU A 1 106 ? -14.648 5.340 27.363 1.00 68.19 106 GLU A CA 1
ATOM 823 C C . GLU A 1 106 ? -15.104 3.877 27.276 1.00 68.19 106 GLU A C 1
ATOM 825 O O . GLU A 1 106 ? -15.344 3.226 28.295 1.00 68.19 106 GLU A O 1
ATOM 830 N N . LYS A 1 107 ? -15.197 3.314 26.062 1.00 66.81 107 LYS A N 1
ATOM 831 C CA . LYS A 1 107 ? -15.499 1.884 25.876 1.00 66.81 107 LYS A CA 1
ATOM 832 C C . LYS A 1 107 ? -14.408 0.984 26.456 1.00 66.81 107 LYS A C 1
ATOM 834 O O . LYS A 1 107 ? -14.733 -0.081 26.981 1.00 66.81 107 LYS A O 1
ATOM 839 N N . MET A 1 108 ? -13.136 1.380 26.365 1.00 65.25 108 MET A N 1
ATOM 840 C CA . MET A 1 108 ? -12.037 0.618 26.967 1.00 65.25 108 MET A CA 1
ATOM 841 C C . MET A 1 108 ? -12.067 0.697 28.498 1.00 65.25 108 MET A C 1
ATOM 843 O O . MET A 1 108 ? -11.888 -0.324 29.163 1.00 65.25 108 MET A O 1
ATOM 847 N N . GLU A 1 109 ? -12.338 1.874 29.061 1.00 68.69 109 GLU A N 1
ATOM 848 C CA . GLU A 1 109 ? -12.410 2.094 30.511 1.00 68.69 109 GLU A CA 1
ATOM 849 C C . GLU A 1 109 ? -13.598 1.377 31.152 1.00 68.69 109 GLU A C 1
ATOM 851 O O . GLU A 1 109 ? -13.401 0.609 32.095 1.00 68.69 109 GLU A O 1
ATOM 856 N N . LYS A 1 110 ? -14.809 1.509 30.589 1.00 60.94 110 LYS A N 1
ATOM 857 C CA . LYS A 1 110 ? -16.009 0.792 31.064 1.00 60.94 110 LYS A CA 1
ATOM 858 C C . LYS A 1 110 ? -15.805 -0.724 31.079 1.00 60.94 110 LYS A C 1
ATOM 860 O O . LYS A 1 110 ? -16.323 -1.408 31.959 1.00 60.94 110 LYS A O 1
ATOM 865 N N . LYS A 1 111 ? -15.019 -1.265 30.141 1.00 59.69 111 LYS A N 1
ATOM 866 C CA . LYS A 1 111 ? -14.748 -2.704 30.054 1.00 59.69 111 LYS A CA 1
ATOM 867 C C . LYS A 1 111 ? -13.633 -3.180 30.987 1.00 59.69 111 LYS A C 1
ATOM 869 O O . LYS A 1 111 ? -13.755 -4.274 31.533 1.00 59.69 111 LYS A O 1
ATOM 874 N N . LYS A 1 112 ? -12.592 -2.370 31.223 1.00 59.25 112 LYS A N 1
ATOM 875 C CA . LYS A 1 112 ? -11.608 -2.615 32.298 1.00 59.25 112 LYS A CA 1
ATOM 876 C C . LYS A 1 112 ? -12.285 -2.607 33.664 1.00 59.25 112 LYS A C 1
ATOM 878 O O . LYS A 1 112 ? -12.042 -3.507 34.463 1.00 59.25 112 LYS A O 1
ATOM 883 N N . LEU A 1 113 ? -13.174 -1.638 33.885 1.00 52.94 113 LEU A N 1
ATOM 884 C CA . LEU A 1 113 ? -13.986 -1.553 35.090 1.00 52.94 113 LEU A CA 1
ATOM 885 C C . LEU A 1 113 ? -14.887 -2.789 35.205 1.00 52.94 113 LEU A C 1
ATOM 887 O O . LEU A 1 113 ? -14.755 -3.511 36.175 1.00 52.94 113 LEU A O 1
ATOM 891 N N . SER A 1 114 ? -15.663 -3.144 34.173 1.00 51.84 114 SER A N 1
ATOM 892 C CA . SER A 1 114 ? -16.493 -4.366 34.151 1.00 51.84 114 SER A CA 1
ATOM 893 C C . SER A 1 114 ? -15.699 -5.665 34.382 1.00 51.84 114 SER A C 1
ATOM 895 O O . SER A 1 114 ? -16.194 -6.573 35.045 1.00 51.84 114 SER A O 1
ATOM 897 N N . GLY A 1 115 ? -14.459 -5.755 33.888 1.00 50.75 115 GLY A N 1
ATOM 898 C CA . GLY A 1 115 ? -13.559 -6.887 34.128 1.00 50.75 115 GLY A CA 1
ATOM 899 C C . GLY A 1 115 ? -13.110 -7.015 35.587 1.00 50.75 115 GLY A C 1
ATOM 900 O O . GLY A 1 115 ? -13.150 -8.114 36.124 1.00 50.75 115 GLY A O 1
ATOM 901 N N . MET A 1 116 ? -12.763 -5.902 36.243 1.00 45.16 116 MET A N 1
ATOM 902 C CA . MET A 1 116 ? -12.459 -5.866 37.687 1.00 45.16 116 MET A CA 1
ATOM 903 C C . MET A 1 116 ? -13.720 -6.011 38.555 1.00 45.16 116 MET A C 1
ATOM 905 O O . MET A 1 116 ? -13.687 -6.549 39.656 1.00 45.16 116 MET A O 1
ATOM 909 N N . THR A 1 117 ? -14.859 -5.544 38.053 1.00 43.59 117 THR A N 1
ATOM 910 C CA . THR A 1 117 ? -16.157 -5.577 38.721 1.00 43.59 117 THR A CA 1
ATOM 911 C C . THR A 1 117 ? -16.771 -6.981 38.725 1.00 43.59 117 THR A C 1
ATOM 913 O O . THR A 1 117 ? -17.421 -7.334 39.701 1.00 43.59 117 THR A O 1
ATOM 916 N N . LYS A 1 118 ? -16.520 -7.832 37.719 1.00 42.66 118 LYS A N 1
ATOM 917 C CA . LYS A 1 118 ? -16.970 -9.242 37.721 1.00 42.66 118 LYS A CA 1
ATOM 918 C C . LYS A 1 118 ? -16.373 -10.090 38.852 1.00 42.66 118 LYS A C 1
ATOM 920 O O . LYS A 1 118 ? -16.958 -11.107 39.198 1.00 42.66 118 LYS A O 1
ATOM 925 N N . GLU A 1 119 ? -15.269 -9.656 39.457 1.00 44.09 119 GLU A N 1
ATOM 926 C CA . GLU A 1 119 ? -14.691 -10.279 40.656 1.00 44.09 119 GLU A CA 1
ATOM 927 C C . GLU A 1 119 ? -15.321 -9.749 41.964 1.00 44.09 119 GLU A C 1
ATOM 929 O O . GLU A 1 119 ? -15.244 -10.400 43.001 1.00 44.09 119 GLU A O 1
ATOM 934 N N . LYS A 1 120 ? -15.998 -8.589 41.929 1.00 44.44 120 LYS A N 1
ATOM 935 C CA . LYS A 1 120 ? -16.527 -7.886 43.117 1.00 44.44 120 LYS A CA 1
ATOM 936 C C . LYS A 1 120 ? -18.059 -7.753 43.181 1.00 44.44 120 LYS A C 1
ATOM 938 O O . LYS A 1 120 ? -18.590 -7.477 44.251 1.00 44.44 120 LYS A O 1
ATOM 943 N N . ASN A 1 121 ? -18.785 -7.972 42.082 1.00 47.34 121 ASN A N 1
ATOM 944 C CA . ASN A 1 121 ? -20.217 -7.659 41.952 1.00 47.34 121 ASN A CA 1
ATOM 945 C C . ASN A 1 121 ? -21.146 -8.883 41.909 1.00 47.34 121 ASN A C 1
ATOM 947 O O . ASN A 1 121 ? -22.080 -8.925 41.119 1.00 47.34 121 ASN A O 1
ATOM 951 N N . GLY A 1 122 ? -20.969 -9.845 42.813 1.00 52.94 122 GLY A N 1
ATOM 952 C CA . GLY A 1 122 ? -22.062 -10.775 43.136 1.00 52.94 122 GLY A CA 1
ATOM 953 C C . GLY A 1 122 ? -23.218 -10.117 43.913 1.00 52.94 122 GLY A C 1
ATOM 954 O O . GLY A 1 122 ? -24.267 -10.728 44.060 1.00 52.94 122 GLY A O 1
ATOM 955 N N . ILE A 1 123 ? -23.032 -8.894 44.440 1.00 50.88 123 ILE A N 1
ATOM 956 C CA . ILE A 1 123 ? -23.923 -8.314 45.467 1.00 50.88 123 ILE A CA 1
ATOM 957 C C . ILE A 1 123 ? -24.541 -6.951 45.062 1.00 50.88 123 ILE A C 1
ATOM 959 O O . ILE A 1 123 ? -25.616 -6.618 45.543 1.00 50.88 123 ILE A O 1
ATOM 963 N N . ASN A 1 124 ? -23.967 -6.193 44.114 1.00 51.16 124 ASN A N 1
ATOM 964 C CA . ASN A 1 124 ? -24.396 -4.803 43.823 1.00 51.16 124 ASN A CA 1
ATOM 965 C C . ASN A 1 124 ? -25.165 -4.600 42.494 1.00 51.16 124 ASN A C 1
ATOM 967 O O . ASN A 1 124 ? -25.443 -3.464 42.109 1.00 51.16 124 ASN A O 1
ATOM 971 N N . GLU A 1 125 ? -25.499 -5.666 41.756 1.00 54.06 125 GLU A N 1
ATOM 972 C CA . GLU A 1 125 ? -26.129 -5.570 40.420 1.00 54.06 125 GLU A CA 1
ATOM 973 C C . GLU A 1 125 ? -27.601 -5.114 40.430 1.00 54.06 125 GLU A C 1
ATOM 975 O O . GLU A 1 125 ? -28.100 -4.641 39.407 1.00 54.06 125 GLU A O 1
ATOM 980 N N . ILE A 1 126 ? -28.304 -5.222 41.561 1.00 53.97 126 ILE A N 1
ATOM 981 C CA . ILE A 1 126 ? -29.761 -5.008 41.608 1.00 53.97 126 ILE A CA 1
ATOM 982 C C . ILE A 1 126 ? -30.119 -3.513 41.715 1.00 53.97 126 ILE A C 1
ATOM 984 O O . ILE A 1 126 ? -31.077 -3.063 41.092 1.00 53.97 126 ILE A O 1
ATOM 988 N N . GLU A 1 127 ? -29.318 -2.711 42.420 1.00 50.47 127 GLU A N 1
ATOM 989 C CA . GLU A 1 127 ? -29.642 -1.304 42.725 1.00 50.47 127 GLU A CA 1
ATOM 990 C C . GLU A 1 127 ? -29.198 -0.315 41.626 1.00 50.47 127 GLU A C 1
ATOM 992 O O . GLU A 1 127 ? -29.811 0.733 41.419 1.00 50.47 127 GLU A O 1
ATOM 997 N N . LEU A 1 128 ? -28.170 -0.670 40.845 1.00 45.00 128 LEU A N 1
ATOM 998 C CA . LEU A 1 128 ? -27.639 0.169 39.760 1.00 45.00 128 LEU A CA 1
ATOM 999 C C . LEU A 1 128 ? -28.501 0.104 38.484 1.00 45.00 128 LEU A C 1
ATOM 1001 O O . LEU A 1 128 ? -28.586 1.070 37.725 1.00 45.00 128 LEU A O 1
ATOM 1005 N N . ASN A 1 129 ? -29.166 -1.032 38.258 1.00 51.88 129 ASN A N 1
ATOM 1006 C CA . ASN A 1 129 ? -29.961 -1.291 37.055 1.00 51.88 129 ASN A CA 1
ATOM 1007 C C . ASN A 1 129 ? -31.264 -0.463 37.028 1.00 51.88 129 ASN A C 1
ATOM 1009 O O . ASN A 1 129 ? -31.751 -0.093 35.961 1.00 51.88 129 ASN A O 1
ATOM 1013 N N . ALA A 1 130 ? -31.792 -0.104 38.205 1.00 50.03 130 ALA A N 1
ATOM 1014 C CA . ALA A 1 130 ? -32.967 0.758 38.336 1.00 50.03 130 ALA A CA 1
ATOM 1015 C C . ALA A 1 130 ? -32.653 2.230 38.011 1.00 50.03 130 ALA A C 1
ATOM 1017 O O . ALA A 1 130 ? -33.400 2.873 37.276 1.00 50.03 130 ALA A O 1
ATOM 1018 N N . ASN A 1 131 ? -31.514 2.746 38.482 1.00 44.03 131 ASN A N 1
ATOM 1019 C CA . ASN A 1 131 ? -31.133 4.147 38.276 1.00 44.03 131 ASN A CA 1
ATOM 1020 C C . ASN A 1 131 ? -30.576 4.419 36.867 1.00 44.03 131 ASN A C 1
ATOM 1022 O O . ASN A 1 131 ? -30.797 5.493 36.313 1.00 44.03 131 ASN A O 1
ATOM 1026 N N . CYS A 1 132 ? -29.910 3.442 36.242 1.00 42.34 132 CYS A N 1
ATOM 1027 C CA . CYS A 1 132 ? -29.345 3.604 34.899 1.00 42.34 132 CYS A CA 1
ATOM 1028 C C . CYS A 1 132 ? -30.420 3.698 33.800 1.00 42.34 132 CYS A C 1
ATOM 1030 O O . CYS A 1 132 ? -30.259 4.467 32.855 1.00 42.34 132 CYS A O 1
ATOM 1032 N N . LYS A 1 133 ? -31.540 2.975 33.949 1.00 49.56 133 LYS A N 1
ATOM 1033 C CA . LYS A 1 133 ? -32.670 3.032 33.005 1.00 49.56 133 LYS A CA 1
ATOM 1034 C C . LYS A 1 133 ? -33.368 4.390 32.978 1.00 49.56 133 LYS A C 1
ATOM 1036 O O . LYS A 1 133 ? -33.835 4.805 31.924 1.00 49.56 133 LYS A O 1
ATOM 1041 N N . ILE A 1 134 ? -33.438 5.078 34.118 1.00 47.31 134 ILE A N 1
ATOM 1042 C CA . ILE A 1 134 ? -34.082 6.397 34.215 1.00 47.31 134 ILE A CA 1
ATOM 1043 C C . ILE A 1 134 ? -33.221 7.479 33.548 1.00 47.31 134 ILE A C 1
ATOM 1045 O O . ILE A 1 134 ? -33.751 8.374 32.894 1.00 47.31 134 ILE A O 1
ATOM 1049 N N . ILE A 1 135 ? -31.895 7.356 33.626 1.00 44.62 135 ILE A N 1
ATOM 1050 C CA . ILE A 1 135 ? -30.955 8.288 32.985 1.00 44.62 135 ILE A CA 1
ATOM 1051 C C . ILE A 1 135 ? -30.973 8.114 31.456 1.00 44.62 135 ILE A C 1
ATOM 1053 O O . ILE A 1 135 ? -31.033 9.098 30.724 1.00 44.62 135 ILE A O 1
ATOM 1057 N N . GLU A 1 136 ? -31.044 6.875 30.964 1.00 45.06 136 GLU A N 1
ATOM 1058 C CA . GLU A 1 136 ? -31.093 6.562 29.525 1.00 45.06 136 GLU A CA 1
ATOM 1059 C C . GLU A 1 136 ? -32.394 7.048 28.846 1.00 45.06 136 GLU A C 1
ATOM 1061 O O . GLU A 1 136 ? -32.394 7.436 27.676 1.00 45.06 136 GLU A O 1
ATOM 1066 N N . TYR A 1 137 ? -33.496 7.106 29.603 1.00 38.09 137 TYR A N 1
ATOM 1067 C CA . TYR A 1 137 ? -34.782 7.653 29.150 1.00 38.09 137 TYR A CA 1
ATOM 1068 C C . TYR A 1 137 ? -34.836 9.193 29.186 1.00 38.09 137 TYR A C 1
ATOM 1070 O O . TYR A 1 137 ? -35.667 9.807 28.523 1.00 38.09 137 TYR A O 1
ATOM 1078 N N . THR A 1 138 ? -33.956 9.829 29.966 1.00 38.91 138 THR A N 1
ATOM 1079 C CA . THR A 1 138 ? -33.912 11.294 30.122 1.00 38.91 138 THR A CA 1
ATOM 1080 C C . THR A 1 138 ? -33.000 11.946 29.074 1.00 38.91 138 THR A C 1
ATOM 1082 O O . THR A 1 138 ? -33.302 13.035 28.593 1.00 38.91 138 THR A O 1
ATOM 1085 N N . ASP A 1 139 ? -31.944 11.253 28.634 1.00 42.34 139 ASP A N 1
ATOM 1086 C CA . ASP A 1 139 ? -31.062 11.703 27.540 1.00 42.34 139 ASP A CA 1
ATOM 1087 C C . ASP A 1 139 ? -31.685 11.558 26.139 1.00 42.34 139 ASP A C 1
ATOM 1089 O O . ASP A 1 139 ? -31.240 12.199 25.186 1.00 42.34 139 ASP A O 1
ATOM 1093 N N . THR A 1 140 ? -32.724 10.730 25.998 1.00 43.12 140 THR A N 1
ATOM 1094 C CA . THR A 1 140 ? -33.404 10.485 24.716 1.00 43.12 140 THR A CA 1
ATOM 1095 C C . THR A 1 140 ? -34.428 11.561 24.351 1.00 43.12 140 THR A C 1
ATOM 1097 O O . THR A 1 140 ? -34.675 11.747 23.172 1.00 43.12 140 THR A O 1
ATOM 1100 N N . LEU A 1 141 ? -34.962 12.319 25.317 1.00 43.53 141 LEU A N 1
ATOM 1101 C CA . LEU A 1 141 ? -35.963 13.375 25.074 1.00 43.53 141 LEU A CA 1
ATOM 1102 C C . LEU A 1 141 ? -35.363 14.758 24.748 1.00 43.53 141 LEU A C 1
ATOM 1104 O O . LEU A 1 141 ? -36.089 15.641 24.302 1.00 43.53 141 LEU A O 1
ATOM 1108 N N . ASN A 1 142 ? -34.060 14.966 24.976 1.00 41.06 142 ASN A N 1
ATOM 1109 C CA . ASN A 1 142 ? -33.412 16.283 24.855 1.00 41.06 142 ASN A CA 1
ATOM 1110 C C . ASN A 1 142 ? -32.641 16.507 23.538 1.00 41.06 142 ASN A C 1
ATOM 1112 O O . ASN A 1 142 ? -32.195 17.625 23.291 1.00 41.06 142 ASN A O 1
ATOM 1116 N N . ASN A 1 143 ? -32.462 15.478 22.702 1.00 47.34 143 ASN A N 1
ATOM 1117 C CA . ASN A 1 143 ? -31.648 15.554 21.475 1.00 47.34 143 ASN A CA 1
ATOM 1118 C C . ASN A 1 143 ? -32.459 15.636 20.167 1.00 47.34 143 ASN A C 1
ATOM 1120 O O . ASN A 1 143 ? -31.874 15.842 19.105 1.00 47.34 143 ASN A O 1
ATOM 1124 N N . ASP A 1 144 ? -33.788 15.512 20.216 1.00 51.44 144 ASP A N 1
ATOM 1125 C CA . ASP A 1 144 ? -34.589 15.203 19.021 1.00 51.44 144 ASP A CA 1
ATOM 1126 C C . ASP A 1 144 ? -34.686 16.333 17.969 1.00 51.44 144 ASP A C 1
ATOM 1128 O O . ASP A 1 144 ? -34.803 16.034 16.780 1.00 51.44 144 ASP A O 1
ATOM 1132 N N . ASP A 1 145 ? -34.547 17.617 18.327 1.00 48.84 145 ASP A N 1
ATOM 1133 C CA . ASP A 1 145 ? -34.752 18.718 17.360 1.00 48.84 145 ASP A CA 1
ATOM 1134 C C . ASP A 1 145 ? -33.479 19.158 16.605 1.00 48.84 145 ASP A C 1
ATOM 1136 O O . ASP A 1 145 ? -33.561 19.661 15.481 1.00 48.84 145 ASP A O 1
ATOM 1140 N N . ALA A 1 146 ? -32.288 18.943 17.176 1.00 46.03 146 ALA A N 1
ATOM 1141 C CA . ALA A 1 146 ? -31.004 19.297 16.551 1.00 46.03 146 ALA A CA 1
ATOM 1142 C C . ALA A 1 146 ? -30.364 18.121 15.785 1.00 46.03 146 ALA A C 1
ATOM 1144 O O . ALA A 1 146 ? -29.658 18.339 14.797 1.00 46.03 146 ALA A O 1
ATOM 1145 N N . ASP A 1 147 ? -30.661 16.876 16.175 1.00 53.59 147 ASP A N 1
ATOM 1146 C CA . ASP A 1 147 ? -30.132 15.672 15.525 1.00 53.59 147 ASP A CA 1
ATOM 1147 C C . ASP A 1 147 ? -30.783 15.389 14.162 1.00 53.59 147 ASP A C 1
ATOM 1149 O O . ASP A 1 147 ? -30.154 14.779 13.297 1.00 53.59 147 ASP A O 1
ATOM 1153 N N . LEU A 1 148 ? -32.008 15.866 13.912 1.00 48.75 148 LEU A N 1
ATOM 1154 C CA . LEU A 1 148 ? -32.773 15.567 12.692 1.00 48.75 148 LEU A CA 1
ATOM 1155 C C . LEU A 1 148 ? -32.122 16.085 11.394 1.00 48.75 148 LEU A C 1
ATOM 1157 O O . LEU A 1 148 ? -32.272 15.463 10.335 1.00 48.75 148 LEU A O 1
ATOM 1161 N N . LEU A 1 149 ? -31.379 17.195 11.439 1.00 46.56 149 LEU A N 1
ATOM 1162 C CA . LEU A 1 149 ? -30.718 17.760 10.253 1.00 46.56 149 LEU A CA 1
ATOM 1163 C C . LEU A 1 149 ? -29.367 17.072 9.963 1.00 46.56 149 LEU A C 1
ATOM 1165 O O . LEU A 1 149 ? -29.064 16.760 8.807 1.00 46.56 149 LEU A O 1
ATOM 1169 N N . GLU A 1 150 ? -28.600 16.750 11.009 1.00 54.00 150 GLU A N 1
ATOM 1170 C CA . GLU A 1 150 ? -27.329 16.014 10.935 1.00 54.00 150 GLU A CA 1
ATOM 1171 C C . GLU A 1 150 ? -27.564 14.539 10.539 1.00 54.00 150 GLU A C 1
ATOM 1173 O O . GLU A 1 150 ? -26.844 13.979 9.700 1.00 54.00 150 GLU A O 1
ATOM 1178 N N . LEU A 1 151 ? -28.640 13.919 11.052 1.00 52.03 151 LEU A N 1
ATOM 1179 C CA . LEU A 1 151 ? -29.072 12.570 10.677 1.00 52.03 151 LEU A CA 1
ATOM 1180 C C . LEU A 1 151 ? -29.418 12.481 9.195 1.00 52.03 151 LEU A C 1
ATOM 1182 O O . LEU A 1 151 ? -29.055 11.499 8.555 1.00 52.03 151 LEU A O 1
ATOM 1186 N N . ASN A 1 152 ? -30.075 13.487 8.618 1.00 51.72 152 ASN A N 1
ATOM 1187 C CA . ASN A 1 152 ? -30.458 13.464 7.206 1.00 51.72 152 ASN A CA 1
ATOM 1188 C C . ASN A 1 152 ? -29.244 13.528 6.258 1.00 51.72 152 ASN A C 1
ATOM 1190 O O . ASN A 1 152 ? -29.237 12.862 5.215 1.00 51.72 152 ASN A O 1
ATOM 1194 N N . PHE A 1 153 ? -28.178 14.245 6.633 1.00 58.03 153 PHE A N 1
ATOM 1195 C CA . PHE A 1 153 ? -26.921 14.277 5.874 1.00 58.03 153 PHE A CA 1
ATOM 1196 C C . PHE A 1 153 ? -26.135 12.961 6.009 1.00 58.03 153 PHE A C 1
ATOM 1198 O O . PHE A 1 153 ? -25.702 12.373 5.012 1.00 58.03 153 PHE A O 1
ATOM 1205 N N . GLN A 1 154 ? -26.038 12.430 7.231 1.00 54.19 154 GLN A N 1
ATOM 1206 C CA . GLN A 1 154 ? -25.405 11.139 7.517 1.00 54.19 154 GLN A CA 1
ATOM 1207 C C . GLN A 1 154 ? -26.169 9.961 6.890 1.00 54.19 154 GLN A C 1
ATOM 1209 O O . GLN A 1 154 ? -25.553 8.994 6.434 1.00 54.19 154 GLN A O 1
ATOM 1214 N N . MET A 1 155 ? -27.500 10.032 6.808 1.00 50.31 155 MET A N 1
ATOM 1215 C CA . MET A 1 155 ? -28.339 9.019 6.167 1.00 50.31 155 MET A CA 1
ATOM 1216 C C . MET A 1 155 ? -28.203 9.033 4.643 1.00 50.31 155 MET A C 1
ATOM 1218 O O . MET A 1 155 ? -28.089 7.953 4.066 1.00 50.31 155 MET A O 1
ATOM 1222 N N . LYS A 1 156 ? -28.107 10.200 3.984 1.00 51.12 156 LYS A N 1
ATOM 1223 C CA . LYS A 1 156 ? -27.813 10.276 2.535 1.00 51.12 156 LYS A CA 1
ATOM 1224 C C . LYS A 1 156 ? -26.445 9.681 2.189 1.00 51.12 156 LYS A C 1
ATOM 1226 O O . LYS A 1 156 ? -26.330 8.939 1.213 1.00 51.12 156 LYS A O 1
ATOM 1231 N N . LEU A 1 157 ? -25.430 9.928 3.020 1.00 56.19 157 LEU A N 1
ATOM 1232 C CA . LEU A 1 157 ? -24.095 9.346 2.852 1.00 56.19 157 LEU A CA 1
ATOM 1233 C C . LEU A 1 157 ? -24.092 7.824 3.098 1.00 56.19 157 LEU A C 1
ATOM 1235 O O . LEU A 1 157 ? -23.449 7.073 2.363 1.00 56.19 157 LEU A O 1
ATOM 1239 N N . ARG A 1 158 ? -24.860 7.345 4.089 1.00 54.69 158 ARG A N 1
ATOM 1240 C CA . ARG A 1 158 ? -25.074 5.909 4.347 1.00 54.69 158 ARG A CA 1
ATOM 1241 C C . ARG A 1 158 ? -25.852 5.216 3.230 1.00 54.69 158 ARG A C 1
ATOM 1243 O O . ARG A 1 158 ? -25.525 4.073 2.929 1.00 54.69 158 ARG A O 1
ATOM 1250 N N . LEU 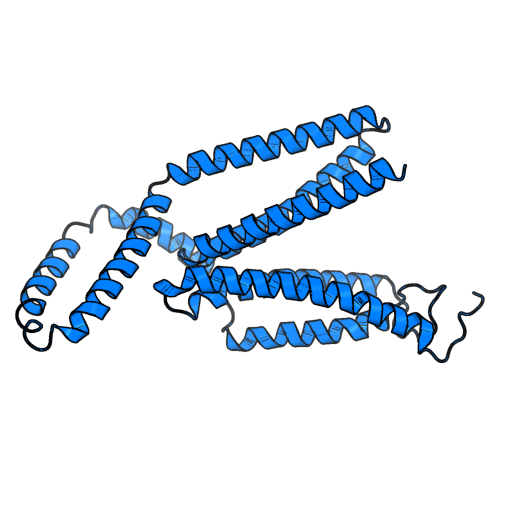A 1 159 ? -26.821 5.880 2.596 1.00 44.41 159 LEU A N 1
ATOM 1251 C CA . LEU A 1 159 ? -27.584 5.342 1.462 1.00 44.41 159 LEU A CA 1
ATOM 1252 C C . LEU A 1 159 ? -26.701 5.189 0.218 1.00 44.41 159 LEU A C 1
ATOM 1254 O O . LEU A 1 159 ? -26.715 4.129 -0.401 1.00 44.41 159 LEU A O 1
ATOM 1258 N N . TYR A 1 160 ? -25.848 6.178 -0.073 1.00 52.19 160 TYR A N 1
ATOM 1259 C CA . TYR A 1 160 ? -24.836 6.078 -1.132 1.00 52.19 160 TYR A CA 1
ATOM 1260 C C . TYR A 1 160 ? -23.847 4.924 -0.877 1.00 52.19 160 TYR A C 1
ATOM 1262 O O . TYR A 1 160 ? -23.518 4.161 -1.783 1.00 52.19 160 TYR A O 1
ATOM 1270 N N . TYR A 1 161 ? -23.437 4.719 0.381 1.00 50.75 161 TYR A N 1
ATOM 1271 C CA . TYR A 1 161 ? -22.565 3.604 0.775 1.00 50.75 161 TYR A CA 1
ATOM 1272 C C . TYR A 1 161 ? -23.269 2.233 0.800 1.00 50.75 161 TYR A C 1
ATOM 1274 O O . TYR A 1 161 ? -22.619 1.210 0.593 1.00 50.75 161 TYR A O 1
ATOM 1282 N N . SER A 1 162 ? -24.579 2.197 1.063 1.00 45.00 162 SER A N 1
ATOM 1283 C CA . SER A 1 162 ? -25.405 0.982 1.120 1.00 45.00 162 SER A CA 1
ATOM 1284 C C . SER A 1 162 ? -25.693 0.388 -0.261 1.00 45.00 162 SER A C 1
ATOM 1286 O O . SER A 1 162 ? -25.956 -0.811 -0.351 1.00 45.00 162 SER A O 1
ATOM 1288 N N . VAL A 1 163 ? -25.647 1.196 -1.327 1.00 46.50 163 VAL A N 1
ATOM 1289 C CA . VAL A 1 163 ? -25.818 0.719 -2.713 1.00 46.50 163 VAL A CA 1
ATOM 1290 C C . VAL A 1 163 ? -24.662 -0.203 -3.124 1.00 46.50 163 VAL A C 1
ATOM 1292 O O . VAL A 1 163 ? -24.883 -1.195 -3.813 1.00 46.50 163 VAL A O 1
ATOM 1295 N N . PHE A 1 164 ? -23.454 0.011 -2.591 1.00 52.72 164 PHE A N 1
ATOM 1296 C CA . PHE A 1 164 ? -22.369 -0.971 -2.657 1.00 52.72 164 PHE A CA 1
ATOM 1297 C C . PHE A 1 164 ? -22.466 -1.947 -1.482 1.00 52.72 164 PHE A C 1
ATOM 1299 O O . PHE A 1 164 ? -21.697 -1.890 -0.520 1.00 52.72 164 PHE A O 1
ATOM 1306 N N . LYS A 1 165 ? -23.434 -2.863 -1.557 1.00 47.78 165 LYS A N 1
ATOM 1307 C CA . LYS A 1 165 ? -23.587 -3.997 -0.638 1.00 47.78 165 LYS A CA 1
ATOM 1308 C C . LYS A 1 165 ? -22.296 -4.827 -0.651 1.00 47.78 165 LYS A C 1
ATOM 1310 O O . LYS A 1 165 ? -22.072 -5.640 -1.543 1.00 47.78 165 LYS A O 1
ATOM 1315 N N . LYS A 1 166 ? -21.402 -4.561 0.304 1.00 59.44 166 LYS A N 1
ATOM 1316 C CA . LYS A 1 166 ? -20.067 -5.163 0.327 1.00 59.44 166 LYS A CA 1
ATOM 1317 C C . LYS A 1 166 ? -20.174 -6.685 0.527 1.00 59.44 166 LYS A C 1
ATOM 1319 O O . LYS A 1 166 ? -21.008 -7.127 1.322 1.00 59.44 166 LYS A O 1
ATOM 1324 N N . PRO A 1 167 ? -19.354 -7.493 -0.168 1.00 60.09 167 PRO A N 1
ATOM 1325 C CA . PRO A 1 167 ? -19.446 -8.948 -0.103 1.00 60.09 167 PRO A CA 1
ATOM 1326 C C . PRO A 1 167 ? -19.186 -9.451 1.320 1.00 60.09 167 PRO A C 1
ATOM 1328 O O . PRO A 1 167 ? -18.386 -8.869 2.059 1.00 60.09 167 PRO A O 1
ATOM 1331 N N . GLN A 1 168 ? -19.861 -10.541 1.702 1.00 59.44 168 GLN A N 1
ATOM 1332 C CA . GLN A 1 168 ? -19.642 -11.171 3.003 1.00 59.44 168 GLN A CA 1
ATOM 1333 C C . GLN A 1 168 ? -18.185 -11.649 3.142 1.00 59.44 168 GLN A C 1
ATOM 1335 O O . GLN A 1 168 ? -17.618 -12.145 2.166 1.00 59.44 168 GLN A O 1
ATOM 1340 N N . PRO A 1 169 ? -17.592 -11.588 4.351 1.00 65.06 169 PRO A N 1
ATOM 1341 C CA . PRO A 1 169 ? -16.174 -11.893 4.574 1.00 65.06 169 PRO A CA 1
ATOM 1342 C C . PRO A 1 169 ? -15.763 -13.312 4.144 1.00 65.06 169 PRO A C 1
ATOM 1344 O O . PRO A 1 169 ? -14.603 -13.536 3.820 1.00 65.06 169 PRO A O 1
ATOM 1347 N N . LYS A 1 170 ? -16.711 -14.257 4.063 1.00 71.31 170 LYS A N 1
ATOM 1348 C CA . LYS A 1 170 ? -16.464 -15.639 3.614 1.00 71.31 170 LYS A CA 1
ATOM 1349 C C . LYS A 1 170 ? -15.998 -15.739 2.154 1.00 71.31 170 LYS A C 1
ATOM 1351 O O . LYS A 1 170 ? -15.215 -16.621 1.829 1.00 71.31 170 LYS A O 1
ATOM 1356 N N . TRP A 1 171 ? -16.441 -14.828 1.287 1.00 72.44 171 TRP A N 1
ATOM 1357 C CA . TRP A 1 171 ? -16.103 -14.844 -0.142 1.00 72.44 171 TRP A CA 1
ATOM 1358 C C . TRP A 1 171 ? -14.788 -14.126 -0.465 1.00 72.44 171 TRP A C 1
ATOM 1360 O O . TRP A 1 171 ? -14.372 -14.103 -1.618 1.00 72.44 171 TRP A O 1
ATOM 1370 N N . LEU A 1 172 ? -14.108 -13.569 0.543 1.00 74.56 172 LEU A N 1
ATOM 1371 C CA . LEU A 1 172 ? -12.846 -12.851 0.366 1.00 74.56 172 LEU A CA 1
ATOM 1372 C C . LEU A 1 172 ? -11.662 -13.783 0.045 1.00 74.56 172 LEU A C 1
ATOM 1374 O O . LEU A 1 172 ? -10.682 -13.338 -0.535 1.00 74.56 172 LEU A O 1
ATOM 1378 N N . VAL A 1 173 ? -11.751 -15.075 0.381 1.00 76.69 173 VAL A N 1
ATOM 1379 C CA . VAL A 1 173 ? -10.677 -16.056 0.126 1.00 76.69 173 VAL A CA 1
ATOM 1380 C C . VAL A 1 173 ? -10.581 -16.430 -1.357 1.00 76.69 173 VAL A C 1
ATOM 1382 O O . VAL A 1 173 ? -9.486 -16.618 -1.880 1.00 76.69 173 VAL A O 1
ATOM 1385 N N . VAL A 1 174 ? -11.717 -16.487 -2.055 1.00 79.25 174 VAL A N 1
ATOM 1386 C CA . VAL A 1 174 ? -11.796 -16.839 -3.482 1.00 79.25 174 VAL A CA 1
ATOM 1387 C C . VAL A 1 174 ? -10.869 -15.981 -4.360 1.00 79.25 174 VAL A C 1
ATOM 1389 O O . VAL A 1 174 ? -10.059 -16.556 -5.084 1.00 79.25 174 VAL A O 1
ATOM 1392 N N . PRO A 1 175 ? -10.899 -14.636 -4.298 1.00 72.62 175 PRO A N 1
ATOM 1393 C CA . PRO A 1 175 ? -10.020 -13.806 -5.117 1.00 72.62 175 PRO A CA 1
ATOM 1394 C C . PRO A 1 175 ? -8.534 -13.950 -4.773 1.00 72.62 175 PRO A C 1
ATOM 1396 O O . PRO A 1 175 ? -7.710 -13.807 -5.668 1.00 72.62 175 PRO A O 1
ATOM 1399 N N . VAL A 1 176 ? -8.174 -14.279 -3.527 1.00 74.56 176 VAL A N 1
ATOM 1400 C CA . VAL A 1 176 ? -6.773 -14.544 -3.145 1.00 74.56 176 VAL A CA 1
ATOM 1401 C C . VAL A 1 176 ? -6.262 -15.823 -3.816 1.00 74.56 176 VAL A C 1
ATOM 1403 O O . VAL A 1 176 ? -5.151 -15.855 -4.340 1.00 74.56 176 VAL A O 1
ATOM 1406 N N . VAL A 1 177 ? -7.090 -16.869 -3.871 1.00 80.19 177 VAL A N 1
ATOM 1407 C CA . VAL A 1 177 ? -6.749 -18.114 -4.579 1.00 80.19 177 VAL A CA 1
ATOM 1408 C C . VAL A 1 177 ? -6.660 -17.873 -6.084 1.00 80.19 177 VAL A C 1
ATOM 1410 O O . VAL A 1 177 ? -5.703 -18.302 -6.721 1.00 80.19 177 VAL A O 1
ATOM 1413 N N . VAL A 1 178 ? -7.616 -17.132 -6.649 1.00 80.06 178 VAL A N 1
ATOM 1414 C CA . VAL A 1 178 ? -7.595 -16.748 -8.067 1.00 80.06 178 VAL A CA 1
ATOM 1415 C C . VAL A 1 178 ? -6.316 -15.973 -8.405 1.00 80.06 178 VAL A C 1
ATOM 1417 O O . VAL A 1 178 ? -5.679 -16.268 -9.410 1.00 80.06 178 VAL A O 1
ATOM 1420 N N . GLN A 1 179 ? -5.875 -15.053 -7.542 1.00 81.25 179 GLN A N 1
ATOM 1421 C CA . GLN A 1 179 ? -4.617 -14.317 -7.711 1.00 81.25 179 GLN A CA 1
ATOM 1422 C C . GLN A 1 179 ? -3.390 -15.235 -7.767 1.00 81.25 179 GLN A C 1
ATOM 1424 O O . GLN A 1 179 ? -2.517 -15.033 -8.609 1.00 81.25 179 GLN A O 1
ATOM 1429 N N . ALA A 1 180 ? -3.332 -16.267 -6.923 1.00 80.06 180 ALA A N 1
ATOM 1430 C CA . ALA A 1 180 ? -2.245 -17.242 -6.967 1.00 80.06 180 ALA A CA 1
ATOM 1431 C C . ALA A 1 180 ? -2.219 -18.026 -8.292 1.00 80.06 180 ALA A C 1
ATOM 1433 O O . ALA A 1 180 ? -1.142 -18.335 -8.790 1.00 80.06 180 ALA A O 1
ATOM 1434 N N . VAL A 1 181 ? -3.383 -18.287 -8.900 1.00 81.19 181 VAL A N 1
ATOM 1435 C CA . VAL A 1 181 ? -3.511 -18.947 -10.216 1.00 81.19 181 VAL A CA 1
ATOM 1436 C C . VAL A 1 181 ? -3.087 -18.032 -11.373 1.00 81.19 181 VAL A C 1
ATOM 1438 O O . VAL A 1 181 ? -2.594 -18.514 -12.392 1.00 81.19 181 VAL A O 1
ATOM 1441 N N . PHE A 1 182 ? -3.196 -16.710 -11.225 1.00 78.12 182 PHE A N 1
ATOM 1442 C CA . PHE A 1 182 ? -2.699 -15.772 -12.238 1.00 78.12 182 PHE A CA 1
ATOM 1443 C C . PHE A 1 182 ? -1.168 -15.768 -12.359 1.00 78.12 182 PHE A C 1
ATOM 1445 O O . PHE A 1 182 ? -0.651 -15.435 -13.421 1.00 78.12 182 PHE A O 1
ATOM 1452 N N . ILE A 1 183 ? -0.432 -16.183 -1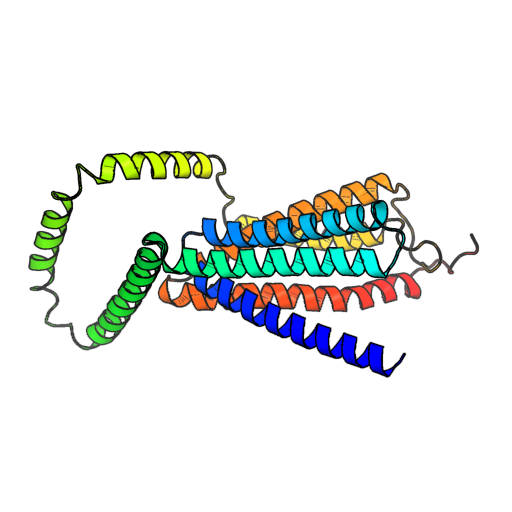1.323 1.00 80.19 183 ILE A N 1
ATOM 1453 C CA . ILE A 1 183 ? 1.037 -16.260 -11.349 1.00 80.19 183 ILE A CA 1
ATOM 1454 C C . ILE A 1 183 ? 1.556 -17.279 -12.392 1.00 80.19 183 ILE A C 1
ATOM 1456 O O . ILE A 1 183 ? 2.329 -16.876 -13.263 1.00 80.19 183 ILE A O 1
ATOM 1460 N N . PRO A 1 184 ? 1.140 -18.565 -12.396 1.00 78.94 184 PRO A N 1
ATOM 1461 C CA . PRO A 1 184 ? 1.534 -19.522 -13.438 1.00 78.94 184 PRO A CA 1
ATOM 1462 C C . PRO A 1 184 ? 0.997 -19.158 -14.829 1.00 78.94 184 PRO A C 1
ATOM 1464 O O . PRO A 1 184 ? 1.627 -19.467 -15.843 1.00 78.94 184 PRO A O 1
ATOM 1467 N N . LEU A 1 185 ? -0.135 -18.453 -14.899 1.00 77.56 185 LEU A N 1
ATOM 1468 C CA . LEU A 1 185 ? -0.666 -17.954 -16.164 1.00 77.56 185 LEU A CA 1
ATOM 1469 C C . LEU A 1 185 ? 0.229 -16.848 -16.748 1.00 77.56 185 LEU A C 1
ATOM 1471 O O . LEU A 1 185 ? 0.585 -16.910 -17.921 1.00 77.56 185 LEU A O 1
ATOM 1475 N N . MET A 1 186 ? 0.687 -15.906 -15.916 1.00 73.81 186 MET A N 1
ATOM 1476 C CA . MET A 1 186 ? 1.664 -14.875 -16.290 1.00 73.81 186 MET A CA 1
ATOM 1477 C C . MET A 1 186 ? 3.009 -15.473 -16.719 1.00 73.81 186 MET A C 1
ATOM 1479 O O . MET A 1 186 ? 3.617 -14.988 -17.670 1.00 73.81 186 MET A O 1
ATOM 1483 N N . LEU A 1 187 ? 3.439 -16.562 -16.077 1.00 74.44 187 LEU A N 1
ATOM 1484 C CA . LEU A 1 187 ? 4.627 -17.324 -16.475 1.00 74.44 187 LEU A CA 1
ATOM 1485 C C . LEU A 1 187 ? 4.511 -17.932 -17.875 1.00 74.44 187 LEU A C 1
ATOM 1487 O O . LEU A 1 187 ? 5.511 -18.092 -18.567 1.00 74.44 187 LEU A O 1
ATOM 1491 N N . SER A 1 188 ? 3.298 -18.246 -18.319 1.00 73.56 188 SER A N 1
ATOM 1492 C CA . SER A 1 188 ? 3.035 -18.866 -19.623 1.00 73.56 188 SER A CA 1
ATOM 1493 C C . SER A 1 188 ? 2.901 -17.846 -20.769 1.00 73.56 188 SER A C 1
ATOM 1495 O O . SER A 1 188 ? 2.884 -18.233 -21.941 1.00 73.56 188 SER A O 1
ATOM 1497 N N . CYS A 1 189 ? 2.840 -16.548 -20.447 1.00 74.62 189 CYS A N 1
ATOM 1498 C CA . CYS A 1 189 ? 2.846 -15.435 -21.401 1.00 74.62 189 CYS A CA 1
ATOM 1499 C C . CYS A 1 189 ? 4.269 -15.097 -21.875 1.00 74.62 189 CYS A C 1
ATOM 1501 O O . CYS A 1 189 ? 5.243 -15.491 -21.236 1.00 74.62 189 CYS A O 1
ATOM 1503 N N . ASN A 1 190 ? 4.393 -14.334 -22.966 1.00 71.50 190 ASN A N 1
ATOM 1504 C CA . ASN A 1 190 ? 5.665 -13.890 -23.561 1.00 71.50 190 ASN A CA 1
ATOM 1505 C C . ASN A 1 190 ? 6.457 -12.888 -22.677 1.00 71.50 190 ASN A C 1
ATOM 1507 O O . ASN A 1 190 ? 6.581 -11.705 -22.988 1.00 71.50 190 ASN A O 1
ATOM 1511 N N . PHE A 1 191 ? 6.964 -13.361 -21.539 1.00 66.12 191 PHE A N 1
ATOM 1512 C CA . PHE A 1 191 ? 7.801 -12.625 -20.591 1.00 66.12 191 PHE A CA 1
ATOM 1513 C C . PHE A 1 191 ? 9.264 -13.072 -20.750 1.00 66.12 191 PHE A C 1
ATOM 1515 O O . PHE A 1 191 ? 9.546 -14.256 -20.567 1.00 66.12 191 PHE A O 1
ATOM 1522 N N . ARG A 1 192 ? 10.167 -12.131 -21.086 1.00 64.31 192 ARG A N 1
ATOM 1523 C CA . ARG A 1 192 ? 11.611 -12.341 -21.361 1.00 64.31 192 ARG A CA 1
ATOM 1524 C C . ARG A 1 192 ? 11.914 -13.413 -22.434 1.00 64.31 192 ARG A C 1
ATOM 1526 O O . ARG A 1 192 ? 12.351 -14.504 -22.082 1.00 64.31 192 ARG A O 1
ATOM 1533 N N . PRO A 1 193 ? 11.741 -13.114 -23.734 1.00 63.41 193 PRO A N 1
ATOM 1534 C CA . PRO A 1 193 ? 11.949 -14.102 -24.799 1.00 63.41 193 PRO A CA 1
ATOM 1535 C C . PRO A 1 193 ? 13.405 -14.587 -24.945 1.00 63.41 193 PRO A C 1
ATOM 1537 O O . PRO A 1 193 ? 13.609 -15.744 -25.280 1.00 63.41 193 PRO A O 1
ATOM 1540 N N . GLU A 1 194 ? 14.411 -13.754 -24.650 1.00 62.34 194 GLU A N 1
ATOM 1541 C CA . GLU A 1 194 ? 15.826 -14.062 -24.953 1.00 62.34 194 GLU A CA 1
ATOM 1542 C C . GLU A 1 194 ? 16.518 -15.044 -23.986 1.00 62.34 194 GLU A C 1
ATOM 1544 O O . GLU A 1 194 ? 17.515 -15.660 -24.343 1.00 62.34 194 GLU A O 1
ATOM 1549 N N . GLN A 1 195 ? 16.035 -15.186 -22.747 1.00 63.16 195 GLN A N 1
ATOM 1550 C CA . GLN A 1 195 ? 16.710 -15.975 -21.692 1.00 63.16 195 GLN A CA 1
ATOM 1551 C C . GLN A 1 195 ? 15.912 -17.213 -21.262 1.00 63.16 195 GLN A C 1
ATOM 1553 O O . GLN A 1 195 ? 16.318 -17.949 -20.366 1.00 63.16 195 GLN A O 1
ATOM 1558 N N . ARG A 1 196 ? 14.760 -17.439 -21.894 1.00 64.75 196 ARG A N 1
ATOM 1559 C CA . ARG A 1 196 ? 13.729 -18.359 -21.424 1.00 64.75 196 ARG A CA 1
ATOM 1560 C C . ARG A 1 196 ? 13.866 -19.745 -22.042 1.00 64.75 196 ARG A C 1
ATOM 1562 O O . ARG A 1 196 ? 13.950 -19.881 -23.257 1.00 64.75 196 ARG A O 1
ATOM 1569 N N . THR A 1 197 ? 13.754 -20.774 -21.204 1.00 62.50 197 THR A N 1
ATOM 1570 C CA . THR A 1 197 ? 13.762 -22.184 -21.630 1.00 62.50 197 THR A CA 1
ATOM 1571 C C . THR A 1 197 ? 12.359 -22.819 -21.615 1.00 62.50 197 THR A C 1
ATOM 1573 O O . THR A 1 197 ? 12.133 -23.890 -22.184 1.00 62.50 197 THR A O 1
ATOM 1576 N N . TRP A 1 198 ? 11.377 -22.183 -20.959 1.00 65.94 198 TRP A N 1
ATOM 1577 C CA . TRP A 1 198 ? 10.005 -22.696 -20.815 1.00 65.94 198 TRP A CA 1
ATOM 1578 C C . TRP A 1 198 ? 9.087 -22.328 -21.996 1.00 65.94 198 TRP A C 1
ATOM 1580 O O . TRP A 1 198 ? 9.132 -21.207 -22.497 1.00 65.94 198 TRP A O 1
ATOM 1590 N N . GLY A 1 199 ? 8.186 -23.229 -22.404 1.00 61.84 199 GLY A N 1
ATOM 1591 C CA . GLY A 1 199 ? 7.272 -23.010 -23.538 1.00 61.84 199 GLY A CA 1
ATOM 1592 C C . GLY A 1 199 ? 6.316 -21.820 -23.357 1.00 61.84 199 GLY A C 1
ATOM 1593 O O . GLY A 1 199 ? 5.861 -21.534 -22.246 1.00 61.84 199 GLY A O 1
ATOM 1594 N N . ILE A 1 200 ? 6.014 -21.112 -24.449 1.00 71.56 200 ILE A N 1
ATOM 1595 C CA . ILE A 1 200 ? 5.079 -19.974 -24.490 1.00 71.56 200 ILE A CA 1
ATOM 1596 C C . ILE A 1 200 ? 3.716 -20.485 -24.962 1.00 71.56 200 ILE A C 1
ATOM 1598 O O . ILE A 1 200 ? 3.645 -21.225 -25.937 1.00 71.56 200 ILE A O 1
ATOM 1602 N N . TRP A 1 201 ? 2.640 -20.115 -24.265 1.00 71.88 201 TRP A N 1
ATOM 1603 C CA . TRP A 1 201 ? 1.266 -20.487 -24.642 1.00 71.88 201 TRP A CA 1
ATOM 1604 C C . TRP A 1 201 ? 0.466 -19.286 -25.156 1.00 71.88 201 TRP A C 1
ATOM 1606 O O . TRP A 1 201 ? -0.426 -19.442 -25.985 1.00 71.88 201 TRP A O 1
ATOM 1616 N N . ILE A 1 202 ? 0.786 -18.079 -24.677 1.00 75.75 202 ILE A N 1
ATOM 1617 C CA . ILE A 1 202 ? 0.119 -16.832 -25.063 1.00 75.75 202 ILE A CA 1
ATOM 1618 C C . ILE A 1 202 ? 1.165 -15.894 -25.668 1.00 75.75 202 ILE A C 1
ATOM 1620 O O . ILE A 1 202 ? 2.001 -15.334 -24.954 1.00 75.75 202 ILE A O 1
ATOM 1624 N N . HIS A 1 203 ? 1.115 -15.738 -26.991 1.00 73.44 203 HIS A N 1
ATOM 1625 C CA . HIS A 1 203 ? 2.034 -14.883 -27.751 1.00 73.44 203 HIS A CA 1
ATOM 1626 C C . HIS A 1 203 ? 1.571 -13.420 -27.839 1.00 73.44 203 HIS A C 1
ATOM 1628 O O . HIS A 1 203 ? 2.395 -12.535 -28.057 1.00 73.44 203 HIS A O 1
ATOM 1634 N N . ASP A 1 204 ? 0.273 -13.158 -27.653 1.00 81.88 204 ASP A N 1
ATOM 1635 C CA . ASP A 1 204 ? -0.317 -11.828 -27.822 1.00 81.88 204 ASP A CA 1
ATOM 1636 C C . ASP A 1 204 ? -0.057 -10.910 -26.610 1.00 81.88 204 ASP A C 1
ATOM 1638 O O . ASP A 1 204 ? -0.454 -11.195 -25.474 1.00 81.88 204 ASP A O 1
ATOM 1642 N N . THR A 1 205 ? 0.602 -9.776 -26.862 1.00 82.06 205 THR A N 1
ATOM 1643 C CA . THR A 1 205 ? 0.962 -8.772 -25.851 1.00 82.06 205 THR A CA 1
ATOM 1644 C C . THR A 1 205 ? -0.253 -8.064 -25.247 1.00 82.06 205 THR A C 1
ATOM 1646 O O . THR A 1 205 ? -0.231 -7.716 -24.065 1.00 82.06 205 THR A O 1
ATOM 1649 N N . TRP A 1 206 ? -1.335 -7.868 -26.003 1.00 85.75 206 TRP A N 1
ATOM 1650 C CA . TRP A 1 206 ? -2.544 -7.206 -25.505 1.00 85.75 206 TRP A CA 1
ATOM 1651 C C . TRP A 1 206 ? -3.269 -8.064 -24.478 1.00 85.75 206 TRP A C 1
ATOM 1653 O O . TRP A 1 206 ? -3.742 -7.540 -23.469 1.00 85.75 206 TRP A O 1
ATOM 1663 N N . ILE A 1 207 ? -3.298 -9.383 -24.690 1.00 84.69 207 ILE A N 1
ATOM 1664 C CA . ILE A 1 207 ? -3.865 -10.336 -23.727 1.00 84.69 207 ILE A CA 1
ATOM 1665 C C . ILE A 1 207 ? -3.080 -10.273 -22.411 1.00 84.69 207 ILE A C 1
ATOM 1667 O O . ILE A 1 207 ? -3.680 -10.170 -21.341 1.00 84.69 207 ILE A O 1
ATOM 1671 N N . TYR A 1 208 ? -1.746 -10.243 -22.482 1.00 82.38 208 TYR A N 1
ATOM 1672 C CA . TYR A 1 208 ? -0.889 -10.061 -21.308 1.00 82.38 208 TYR A CA 1
ATOM 1673 C C . TYR A 1 208 ? -1.192 -8.750 -20.560 1.00 82.38 208 TYR A C 1
ATOM 1675 O O . TYR A 1 208 ? -1.399 -8.764 -19.346 1.00 82.38 208 TYR A O 1
ATOM 1683 N N . ILE A 1 209 ? -1.294 -7.624 -21.274 1.00 84.62 209 ILE A N 1
ATOM 1684 C CA . ILE A 1 209 ? -1.624 -6.322 -20.674 1.00 84.62 209 ILE A CA 1
ATOM 1685 C C . ILE A 1 209 ? -3.011 -6.356 -20.012 1.00 84.62 209 ILE A C 1
ATOM 1687 O O . ILE A 1 209 ? -3.164 -5.895 -18.879 1.00 84.62 209 ILE A O 1
ATOM 1691 N N . ALA A 1 210 ? -4.016 -6.938 -20.672 1.00 86.19 210 ALA A N 1
ATOM 1692 C CA . ALA A 1 210 ? -5.368 -7.061 -20.130 1.00 86.19 210 ALA A CA 1
ATOM 1693 C C . ALA A 1 210 ? -5.402 -7.895 -18.837 1.00 86.19 210 ALA A C 1
ATOM 1695 O O . ALA A 1 210 ? -6.092 -7.528 -17.880 1.00 86.19 210 ALA A O 1
ATOM 1696 N N . ILE A 1 211 ? -4.613 -8.972 -18.768 1.00 83.00 211 ILE A N 1
ATOM 1697 C CA . ILE A 1 211 ? -4.460 -9.793 -17.562 1.00 83.00 211 ILE A CA 1
ATOM 1698 C C . ILE A 1 211 ? -3.840 -8.975 -16.424 1.00 83.00 211 ILE A C 1
ATOM 1700 O O . ILE A 1 211 ? -4.369 -8.985 -15.313 1.00 83.00 211 ILE A O 1
ATOM 1704 N N . VAL A 1 212 ? -2.771 -8.220 -16.690 1.00 82.19 212 VAL A N 1
ATOM 1705 C CA . VAL A 1 212 ? -2.092 -7.388 -15.680 1.00 82.19 212 VAL A CA 1
ATOM 1706 C C . VAL A 1 212 ? -3.013 -6.297 -15.129 1.00 82.19 212 VAL A C 1
ATOM 1708 O O . VAL A 1 212 ? -3.065 -6.094 -13.915 1.00 82.19 212 VAL A O 1
ATOM 1711 N N . ILE A 1 213 ? -3.775 -5.617 -15.990 1.00 85.19 213 ILE A N 1
ATOM 1712 C CA . ILE A 1 213 ? -4.739 -4.585 -15.573 1.00 85.19 213 ILE A CA 1
ATOM 1713 C C . ILE A 1 213 ? -5.834 -5.195 -14.692 1.00 85.19 213 ILE A C 1
ATOM 1715 O O . ILE A 1 213 ? -6.136 -4.674 -13.613 1.00 85.19 213 ILE A O 1
ATOM 1719 N N . THR A 1 214 ? -6.405 -6.318 -15.127 1.00 83.81 214 THR A N 1
ATOM 1720 C CA . THR A 1 214 ? -7.441 -7.035 -14.370 1.00 83.81 214 THR A CA 1
ATOM 1721 C C . THR A 1 214 ? -6.910 -7.485 -13.009 1.00 83.81 214 THR A C 1
ATOM 1723 O O . THR A 1 214 ? -7.530 -7.250 -11.975 1.00 83.81 214 THR A O 1
ATOM 1726 N N . MET A 1 215 ? -5.705 -8.047 -12.975 1.00 81.94 215 MET A N 1
ATOM 1727 C CA . MET A 1 215 ? -5.058 -8.505 -11.751 1.00 81.94 215 MET A CA 1
ATOM 1728 C C . MET A 1 215 ? -4.769 -7.351 -10.782 1.00 81.94 215 MET A C 1
ATOM 1730 O O . MET A 1 215 ? -5.061 -7.458 -9.591 1.00 81.94 215 MET A O 1
ATOM 1734 N N . SER A 1 216 ? -4.238 -6.232 -11.284 1.00 83.50 216 SER A N 1
ATOM 1735 C CA . SER A 1 216 ? -3.912 -5.049 -10.478 1.00 83.50 216 SER A CA 1
ATOM 1736 C C . SER A 1 216 ? -5.162 -4.428 -9.846 1.00 83.50 216 SER A C 1
ATOM 1738 O O . SER A 1 216 ? -5.208 -4.191 -8.635 1.00 83.50 216 SER A O 1
ATOM 1740 N N . THR A 1 217 ? -6.224 -4.256 -10.640 1.00 79.50 217 THR A N 1
ATOM 1741 C CA . THR A 1 217 ? -7.506 -3.718 -10.157 1.00 79.50 217 THR A CA 1
ATOM 1742 C C . THR A 1 217 ? -8.169 -4.640 -9.131 1.00 79.50 217 THR A C 1
ATOM 1744 O O . THR A 1 217 ? -8.599 -4.168 -8.074 1.00 79.50 217 THR A O 1
ATOM 1747 N N . CYS A 1 218 ? -8.181 -5.957 -9.363 1.00 82.38 218 CYS A N 1
ATOM 1748 C CA . CYS A 1 218 ? -8.665 -6.927 -8.381 1.00 82.38 218 CYS A CA 1
ATOM 1749 C C . CYS A 1 218 ? -7.832 -6.897 -7.089 1.00 82.38 218 CYS A C 1
ATOM 1751 O O . CYS A 1 218 ? -8.396 -6.843 -5.995 1.00 82.38 218 CYS A O 1
ATOM 1753 N N . CYS A 1 219 ? -6.501 -6.896 -7.188 1.00 80.81 219 CYS A N 1
ATOM 1754 C CA . CYS A 1 219 ? -5.601 -6.899 -6.034 1.00 80.81 219 CYS A CA 1
ATOM 1755 C C . CYS A 1 219 ? -5.808 -5.684 -5.121 1.00 80.81 219 CYS A C 1
ATOM 1757 O O . CYS A 1 219 ? -5.971 -5.850 -3.907 1.00 80.81 219 CYS A O 1
ATOM 1759 N N . GLY A 1 220 ? -5.892 -4.481 -5.696 1.00 78.56 220 GLY A N 1
ATOM 1760 C CA . GLY A 1 220 ? -6.130 -3.254 -4.933 1.00 78.56 220 GLY A CA 1
ATOM 1761 C C . GLY A 1 220 ? -7.487 -3.248 -4.220 1.00 78.56 220 GLY A C 1
ATOM 1762 O O . GLY A 1 220 ? -7.574 -2.873 -3.046 1.00 78.56 220 GLY A O 1
ATOM 1763 N N . TYR A 1 221 ? -8.545 -3.719 -4.888 1.00 81.38 221 TYR A N 1
ATOM 1764 C CA . TYR A 1 221 ? -9.890 -3.777 -4.309 1.00 81.38 221 TYR A CA 1
ATOM 1765 C C . TYR A 1 221 ? -9.984 -4.792 -3.160 1.00 81.38 221 TYR A C 1
ATOM 1767 O O . TYR A 1 221 ? -10.447 -4.457 -2.065 1.00 81.38 221 TYR A O 1
ATOM 1775 N N . PHE A 1 222 ? -9.503 -6.021 -3.370 1.00 82.00 222 PHE A N 1
ATOM 1776 C CA . PHE A 1 222 ? -9.588 -7.077 -2.359 1.00 82.00 222 PHE A CA 1
ATOM 1777 C C . PHE A 1 222 ? -8.654 -6.838 -1.172 1.00 82.00 222 PHE A C 1
ATOM 1779 O O . PHE A 1 222 ? -9.070 -7.077 -0.037 1.00 82.00 222 PHE A O 1
ATOM 1786 N N . SER A 1 223 ? -7.456 -6.284 -1.391 1.00 82.62 223 SER A N 1
ATOM 1787 C CA . SER A 1 223 ? -6.567 -5.876 -0.292 1.00 82.62 223 SER A CA 1
ATOM 1788 C C . SER A 1 223 ? -7.222 -4.808 0.585 1.00 82.62 223 SER A C 1
ATOM 1790 O O . SER A 1 223 ? -7.205 -4.915 1.811 1.00 82.62 223 SER A O 1
ATOM 1792 N N . SER A 1 224 ? -7.902 -3.829 -0.024 1.00 84.19 224 SER A N 1
ATOM 1793 C CA . SER A 1 224 ? -8.638 -2.796 0.716 1.00 84.19 224 SER A CA 1
ATOM 1794 C C . SER A 1 224 ? -9.782 -3.379 1.549 1.00 84.19 224 SER A C 1
ATOM 1796 O O . SER A 1 224 ? -9.953 -3.018 2.716 1.00 84.19 224 SER A O 1
ATOM 1798 N N . LEU A 1 225 ? -10.546 -4.323 0.988 1.00 83.62 225 LEU A N 1
ATOM 1799 C CA . LEU A 1 225 ? -11.601 -5.030 1.720 1.00 83.62 225 LEU A CA 1
ATOM 1800 C C . LEU A 1 225 ? -11.045 -5.870 2.879 1.00 83.62 225 LEU A C 1
ATOM 1802 O O . LEU A 1 225 ? -11.632 -5.865 3.962 1.00 83.62 225 LEU A O 1
ATOM 1806 N N . ALA A 1 226 ? -9.913 -6.552 2.684 1.00 84.44 226 ALA A N 1
ATOM 1807 C CA . ALA A 1 226 ? -9.260 -7.349 3.720 1.00 84.44 226 ALA A CA 1
ATOM 1808 C C . ALA A 1 226 ? -8.827 -6.487 4.912 1.00 84.44 226 ALA A C 1
ATOM 1810 O O . ALA A 1 226 ? -9.205 -6.774 6.051 1.00 84.44 226 ALA A O 1
ATOM 1811 N N . MET A 1 227 ? -8.119 -5.385 4.645 1.00 85.06 227 MET A N 1
ATOM 1812 C CA . MET A 1 227 ? -7.658 -4.455 5.683 1.00 85.06 227 MET A CA 1
ATOM 1813 C C . MET A 1 227 ? -8.802 -3.760 6.419 1.00 85.06 227 MET A C 1
ATOM 1815 O O . MET A 1 227 ? -8.676 -3.398 7.586 1.00 85.06 227 MET A O 1
ATOM 1819 N N . MET A 1 228 ? -9.940 -3.597 5.754 1.00 84.44 228 MET A N 1
ATOM 1820 C CA . MET A 1 228 ? -11.134 -3.003 6.333 1.00 84.44 228 MET A CA 1
ATOM 1821 C C . MET A 1 228 ? -11.923 -3.981 7.216 1.00 84.44 228 MET A C 1
ATOM 1823 O O . MET A 1 228 ? -12.481 -3.575 8.239 1.00 84.44 228 MET A O 1
ATOM 1827 N N . TYR A 1 229 ? -12.010 -5.256 6.828 1.00 84.31 229 TYR A N 1
ATOM 1828 C CA . TYR A 1 229 ? -12.775 -6.258 7.569 1.00 84.31 229 TYR A CA 1
ATOM 1829 C C . TYR A 1 229 ? -12.018 -6.838 8.760 1.00 84.31 229 TYR A C 1
ATOM 1831 O O . TYR A 1 229 ? -12.639 -7.056 9.800 1.00 84.31 229 TYR A O 1
ATOM 1839 N N . ALA A 1 230 ? -10.707 -7.063 8.649 1.00 87.31 230 ALA A N 1
ATOM 1840 C CA . ALA A 1 230 ? -9.939 -7.761 9.680 1.00 87.31 230 ALA A CA 1
ATOM 1841 C C . ALA A 1 230 ? -10.031 -7.115 11.083 1.00 87.31 230 ALA A C 1
ATOM 1843 O O . ALA A 1 230 ? -10.360 -7.828 12.034 1.00 87.31 230 ALA A O 1
ATOM 1844 N N . PRO A 1 231 ? -9.893 -5.782 11.258 1.00 85.19 231 PRO A N 1
ATOM 1845 C CA . PRO A 1 231 ? -9.971 -5.160 12.583 1.00 85.19 231 PRO A CA 1
ATOM 1846 C C . PRO A 1 231 ? -11.389 -5.127 13.170 1.00 85.19 231 PRO A C 1
ATOM 1848 O O . PRO A 1 231 ? -11.558 -4.814 14.346 1.00 85.19 231 PRO A O 1
ATOM 1851 N N . LYS A 1 232 ? -12.415 -5.421 12.358 1.00 79.31 232 LYS A N 1
ATOM 1852 C CA . LYS A 1 232 ? -13.829 -5.447 12.768 1.00 79.31 232 LYS A CA 1
ATOM 1853 C C . LYS A 1 232 ? -14.325 -6.832 13.163 1.00 79.31 232 LYS A C 1
ATOM 1855 O O . LYS A 1 232 ? -15.379 -6.924 13.780 1.00 79.31 232 LYS A O 1
ATOM 1860 N N . GLN A 1 233 ? -13.573 -7.883 12.839 1.00 81.19 233 GLN A N 1
ATOM 1861 C CA . GLN A 1 233 ? -13.854 -9.235 13.333 1.00 81.19 233 GLN A CA 1
ATOM 1862 C C . GLN A 1 233 ? -13.460 -9.405 14.802 1.00 81.19 233 GLN A C 1
ATOM 1864 O O . GLN A 1 233 ? -13.901 -10.340 15.464 1.00 81.19 233 GLN A O 1
ATOM 1869 N N . VAL A 1 234 ? -12.628 -8.500 15.316 1.00 82.56 234 VAL A N 1
ATOM 1870 C CA . VAL A 1 234 ? -12.252 -8.464 16.722 1.00 82.56 234 VAL A CA 1
ATOM 1871 C C . VAL A 1 234 ? -13.049 -7.404 17.465 1.00 82.56 234 VAL A C 1
ATOM 1873 O O . VAL A 1 234 ? -13.580 -6.449 16.899 1.00 82.56 234 VAL A O 1
ATOM 1876 N N . GLU A 1 235 ? -13.092 -7.553 18.778 1.00 72.81 235 GLU A N 1
ATOM 1877 C CA . GLU A 1 235 ? -13.677 -6.553 19.648 1.00 72.81 235 GLU A CA 1
ATOM 1878 C C . GLU A 1 235 ? -12.981 -5.184 19.527 1.00 72.81 235 GLU A C 1
ATOM 1880 O O . GLU A 1 235 ? -11.760 -5.106 19.380 1.00 72.81 235 GLU A O 1
ATOM 1885 N N . ALA A 1 236 ? -13.744 -4.095 19.686 1.00 71.38 236 ALA A N 1
ATOM 1886 C CA . ALA A 1 236 ? -13.253 -2.719 19.579 1.00 71.38 236 ALA A CA 1
ATOM 1887 C C . ALA A 1 236 ? -12.005 -2.432 20.441 1.00 71.38 236 ALA A C 1
ATOM 1889 O O . ALA A 1 236 ? -11.111 -1.726 19.986 1.00 71.38 236 ALA A O 1
ATOM 1890 N N . SER A 1 237 ? -11.888 -3.036 21.629 1.00 72.94 237 SER A N 1
ATOM 1891 C CA . SER A 1 237 ? -10.708 -2.887 22.498 1.00 72.94 237 SER A CA 1
ATOM 1892 C C . SER A 1 237 ? -9.428 -3.495 21.908 1.00 72.94 237 SER A C 1
ATOM 1894 O O . SER A 1 237 ? -8.340 -3.027 22.226 1.00 72.94 237 SER A O 1
ATOM 1896 N N . LYS A 1 238 ? -9.540 -4.522 21.057 1.00 82.06 238 LYS A N 1
ATOM 1897 C CA . LYS A 1 238 ? -8.409 -5.187 20.388 1.00 82.06 238 LYS A CA 1
ATOM 1898 C C . LYS A 1 238 ? -8.251 -4.755 18.926 1.00 82.06 238 LYS A C 1
ATOM 1900 O O . LYS A 1 238 ? -7.300 -5.173 18.272 1.00 82.06 238 LYS A O 1
ATOM 1905 N N . SER A 1 239 ? -9.159 -3.915 18.422 1.00 82.75 239 SER A N 1
ATOM 1906 C CA . SER A 1 239 ? -9.199 -3.489 17.018 1.00 82.75 239 SER A CA 1
ATOM 1907 C C . SER A 1 239 ? -7.921 -2.780 16.572 1.00 82.75 239 SER A C 1
ATOM 1909 O O . SER A 1 239 ? -7.420 -3.087 15.498 1.00 82.75 239 SER A O 1
ATOM 1911 N N . THR A 1 240 ? -7.332 -1.922 17.412 1.00 86.94 240 THR A N 1
ATOM 1912 C CA . THR A 1 240 ? -6.047 -1.256 17.134 1.00 86.94 240 THR A CA 1
ATOM 1913 C C . THR A 1 240 ? -4.933 -2.261 16.863 1.00 86.94 240 THR A C 1
ATOM 1915 O O . THR A 1 240 ? -4.273 -2.189 15.830 1.00 86.94 240 THR A O 1
ATOM 1918 N N . ILE A 1 241 ? -4.769 -3.248 17.747 1.00 89.31 241 ILE A N 1
ATOM 1919 C CA . ILE A 1 241 ? -3.741 -4.286 17.603 1.00 89.31 241 ILE A CA 1
ATOM 1920 C C . ILE A 1 241 ? -4.035 -5.152 16.374 1.00 89.31 241 ILE A C 1
ATOM 1922 O O . ILE A 1 241 ? -3.128 -5.450 15.603 1.00 89.31 241 ILE A O 1
ATOM 1926 N N . ALA A 1 242 ? -5.299 -5.512 16.137 1.00 90.00 242 ALA A N 1
ATOM 1927 C CA . ALA A 1 242 ? -5.685 -6.257 14.941 1.00 90.00 242 ALA A CA 1
ATOM 1928 C C . ALA A 1 242 ? -5.412 -5.477 13.645 1.00 90.00 242 ALA A C 1
ATOM 1930 O O . ALA A 1 242 ? -4.977 -6.075 12.664 1.00 90.00 242 ALA A O 1
ATOM 1931 N N . GLY A 1 243 ? -5.604 -4.154 13.640 1.00 90.50 243 GLY A N 1
ATOM 1932 C CA . GLY A 1 243 ? -5.224 -3.271 12.534 1.00 90.50 243 GLY A CA 1
ATOM 1933 C C . GLY A 1 243 ? -3.725 -3.300 12.256 1.00 90.50 243 GLY A C 1
ATOM 1934 O O . GLY A 1 243 ? -3.322 -3.507 11.114 1.00 90.50 243 GLY A O 1
ATOM 1935 N N . MET A 1 244 ? -2.907 -3.191 13.305 1.00 92.38 244 MET A N 1
ATOM 1936 C CA . MET A 1 244 ? -1.447 -3.278 13.197 1.00 92.38 244 MET A CA 1
ATOM 1937 C C . MET A 1 244 ? -0.986 -4.655 12.694 1.00 92.38 244 MET A C 1
ATOM 1939 O O . MET A 1 244 ? -0.161 -4.733 11.790 1.00 92.38 244 MET A O 1
ATOM 1943 N N . ILE A 1 245 ? -1.550 -5.747 13.220 1.00 93.44 245 ILE A N 1
ATOM 1944 C CA . ILE A 1 245 ? -1.229 -7.115 12.777 1.00 93.44 245 ILE A CA 1
ATOM 1945 C C . ILE A 1 245 ? -1.617 -7.315 11.307 1.00 93.44 245 ILE A C 1
ATOM 1947 O O . ILE A 1 245 ? -0.847 -7.879 10.536 1.00 93.44 245 ILE A O 1
ATOM 1951 N N . THR A 1 246 ? -2.788 -6.824 10.896 1.00 91.56 246 THR A N 1
ATOM 1952 C CA . THR A 1 246 ? -3.246 -6.931 9.503 1.00 91.56 246 THR A CA 1
ATOM 1953 C C . THR A 1 246 ? -2.292 -6.215 8.544 1.00 91.56 246 THR A C 1
ATOM 1955 O O . THR A 1 246 ? -1.950 -6.760 7.496 1.00 91.56 246 THR A O 1
ATOM 1958 N N . ALA A 1 247 ? -1.822 -5.020 8.909 1.00 91.19 247 ALA A N 1
ATOM 1959 C CA . ALA A 1 247 ? -0.831 -4.279 8.133 1.00 91.19 247 ALA A CA 1
ATOM 1960 C C . ALA A 1 247 ? 0.532 -4.994 8.080 1.00 91.19 247 ALA A C 1
ATOM 1962 O O . ALA A 1 247 ? 1.153 -5.056 7.020 1.00 91.19 247 ALA A O 1
ATOM 1963 N N . LEU A 1 248 ? 0.957 -5.621 9.179 1.00 91.94 248 LEU A N 1
ATOM 1964 C CA . LEU A 1 248 ? 2.169 -6.438 9.216 1.00 91.94 248 LEU A CA 1
ATOM 1965 C C . LEU A 1 248 ? 2.087 -7.634 8.260 1.00 91.94 248 LEU A C 1
ATOM 1967 O O . LEU A 1 248 ? 3.030 -7.872 7.507 1.00 91.94 248 LEU A O 1
ATOM 1971 N N . PHE A 1 249 ? 0.966 -8.363 8.243 1.00 91.25 249 PHE A N 1
ATOM 1972 C CA . PHE A 1 249 ? 0.774 -9.485 7.317 1.00 91.25 249 PHE A CA 1
ATOM 1973 C C . PHE A 1 249 ? 0.769 -9.044 5.851 1.00 91.25 249 PHE A C 1
ATOM 1975 O O . PHE A 1 249 ? 1.280 -9.772 5.000 1.00 91.25 249 PHE A O 1
ATOM 1982 N N . LEU A 1 250 ? 0.251 -7.849 5.552 1.00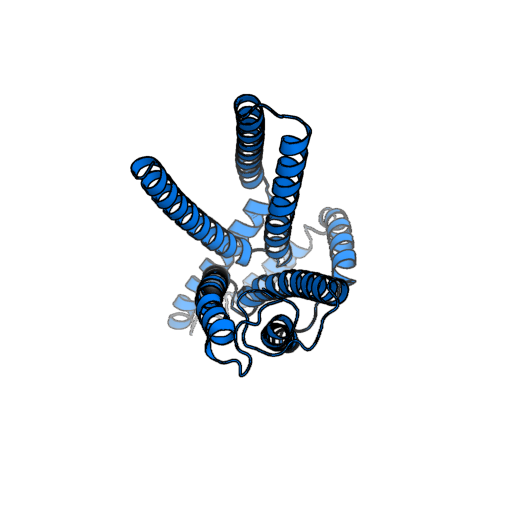 87.94 250 LEU A N 1
ATOM 1983 C CA . LEU A 1 250 ? 0.331 -7.276 4.210 1.00 87.94 250 LEU A CA 1
ATOM 1984 C C . LEU A 1 250 ? 1.793 -7.055 3.788 1.00 87.94 250 LEU A C 1
ATOM 1986 O O . LEU A 1 250 ? 2.199 -7.517 2.724 1.00 87.94 250 LEU A O 1
ATOM 1990 N N . ILE A 1 251 ? 2.595 -6.397 4.633 1.00 88.38 251 ILE A N 1
ATOM 1991 C CA . ILE A 1 251 ? 4.018 -6.133 4.355 1.00 88.38 251 ILE A CA 1
ATOM 1992 C C . ILE A 1 251 ? 4.792 -7.450 4.223 1.00 88.38 251 ILE A C 1
ATOM 1994 O O . ILE A 1 251 ? 5.589 -7.613 3.300 1.00 88.38 251 ILE A O 1
ATOM 1998 N N . PHE A 1 252 ? 4.523 -8.417 5.102 1.00 90.38 252 PHE A N 1
ATOM 1999 C CA . PHE A 1 252 ? 5.121 -9.747 5.027 1.00 90.38 252 PHE A CA 1
ATOM 2000 C C . PHE A 1 252 ? 4.807 -10.443 3.695 1.00 90.38 252 PHE A C 1
ATOM 2002 O O . PHE A 1 252 ? 5.703 -11.020 3.080 1.00 90.38 252 PHE A O 1
ATOM 2009 N N . GLY A 1 253 ? 3.567 -10.338 3.211 1.00 89.12 253 GLY A N 1
ATOM 2010 C CA . GLY A 1 253 ? 3.169 -10.850 1.900 1.00 89.12 253 GLY A CA 1
ATOM 2011 C C . GLY A 1 253 ? 3.969 -10.230 0.751 1.00 89.12 253 GLY A C 1
ATOM 2012 O O . GLY A 1 253 ? 4.433 -10.955 -0.127 1.00 89.12 253 GLY A O 1
ATOM 2013 N N . VAL A 1 254 ? 4.208 -8.914 0.786 1.00 87.81 254 VAL A N 1
ATOM 2014 C CA . VAL A 1 254 ? 5.036 -8.212 -0.215 1.00 87.81 254 VAL A CA 1
ATOM 2015 C C . VAL A 1 254 ? 6.486 -8.708 -0.191 1.00 87.81 254 VAL A C 1
ATOM 2017 O O . VAL A 1 254 ? 7.058 -8.985 -1.247 1.00 87.81 254 VAL A O 1
ATOM 2020 N N . VAL A 1 255 ? 7.078 -8.878 0.996 1.00 90.69 255 VAL A N 1
ATOM 2021 C CA . VAL A 1 255 ? 8.445 -9.412 1.145 1.00 90.69 255 VAL A CA 1
ATOM 2022 C C . VAL A 1 255 ? 8.528 -10.842 0.611 1.00 90.69 255 VAL A C 1
ATOM 2024 O O . VAL A 1 255 ? 9.407 -11.152 -0.193 1.00 90.69 255 VAL A O 1
ATOM 2027 N N . CYS A 1 256 ? 7.587 -11.703 1.003 1.00 90.31 256 CYS A N 1
ATOM 2028 C CA . CYS A 1 256 ? 7.540 -13.094 0.564 1.00 90.31 256 CYS A CA 1
ATOM 2029 C C . CYS A 1 256 ? 7.356 -13.204 -0.962 1.00 90.31 256 CYS A C 1
ATOM 2031 O O . CYS A 1 256 ? 8.075 -13.961 -1.609 1.00 90.31 256 CYS A O 1
ATOM 2033 N N . GLY A 1 257 ? 6.479 -12.390 -1.560 1.00 87.88 257 GLY A N 1
ATOM 2034 C CA . GLY A 1 257 ? 6.288 -12.328 -3.014 1.00 87.88 257 GLY A CA 1
ATOM 2035 C C . GLY A 1 257 ? 7.518 -11.812 -3.773 1.00 87.88 257 GLY A C 1
ATOM 2036 O O . GLY A 1 257 ? 7.868 -12.338 -4.832 1.00 87.88 257 GLY A O 1
ATOM 2037 N N . THR A 1 258 ? 8.232 -10.835 -3.206 1.00 88.19 258 THR A N 1
ATOM 2038 C CA . THR A 1 258 ? 9.490 -10.334 -3.785 1.00 88.19 258 THR A CA 1
ATOM 2039 C C . THR A 1 258 ? 10.558 -11.430 -3.798 1.00 88.19 258 THR A C 1
ATOM 2041 O O . THR A 1 258 ? 11.220 -11.631 -4.812 1.00 88.19 258 THR A O 1
ATOM 2044 N N . LEU A 1 259 ? 10.679 -12.203 -2.713 1.00 90.81 259 LEU A N 1
ATOM 2045 C CA . LEU A 1 259 ? 11.585 -13.356 -2.653 1.00 90.81 259 LEU A CA 1
ATOM 2046 C C . LEU A 1 259 ? 11.169 -14.469 -3.624 1.00 90.81 259 LEU A C 1
ATOM 2048 O O . LEU A 1 259 ? 12.015 -15.041 -4.308 1.00 90.81 259 LEU A O 1
ATOM 2052 N N . PHE A 1 260 ? 9.868 -14.742 -3.731 1.00 88.31 260 PHE A N 1
ATOM 2053 C CA . PHE A 1 260 ? 9.336 -15.751 -4.644 1.00 88.31 260 PHE A CA 1
ATOM 2054 C C . PHE A 1 260 ? 9.629 -15.426 -6.115 1.00 88.31 260 PHE A C 1
ATOM 2056 O O . PHE A 1 260 ? 9.897 -16.335 -6.896 1.00 88.31 260 PHE A O 1
ATOM 2063 N N . THR A 1 261 ? 9.675 -14.141 -6.485 1.00 87.25 261 THR A N 1
ATOM 2064 C CA . THR A 1 261 ? 10.065 -13.706 -7.839 1.00 87.25 261 THR A CA 1
ATOM 2065 C C . THR A 1 261 ? 11.426 -14.272 -8.258 1.00 87.25 261 THR A C 1
ATOM 2067 O O . THR A 1 261 ? 11.577 -14.695 -9.399 1.00 87.25 261 THR A O 1
ATOM 2070 N N . PHE A 1 262 ? 12.403 -14.364 -7.349 1.00 87.38 262 PHE A N 1
ATOM 2071 C CA . PHE A 1 262 ? 13.705 -14.961 -7.670 1.00 87.38 262 PHE A CA 1
ATOM 2072 C C . PHE A 1 262 ? 13.605 -16.458 -7.982 1.00 87.38 262 PHE A C 1
ATOM 2074 O O . PHE A 1 262 ? 14.231 -16.924 -8.930 1.00 87.38 262 PHE A O 1
ATOM 2081 N N . ALA A 1 263 ? 12.794 -17.202 -7.224 1.00 86.56 263 ALA A N 1
ATOM 2082 C CA . ALA A 1 263 ? 12.558 -18.623 -7.482 1.00 86.56 263 ALA A CA 1
ATOM 2083 C C . ALA A 1 263 ? 11.845 -18.843 -8.823 1.00 86.56 263 ALA A C 1
ATOM 2085 O O . ALA A 1 263 ? 12.173 -19.766 -9.563 1.00 86.56 263 ALA A O 1
ATOM 2086 N N . VAL A 1 264 ? 10.899 -17.962 -9.152 1.00 83.06 264 VAL A N 1
ATOM 2087 C CA . VAL A 1 264 ? 10.190 -17.964 -10.431 1.00 83.06 264 VAL A CA 1
ATOM 2088 C C . VAL A 1 264 ? 11.144 -17.712 -11.598 1.00 83.06 264 VAL A C 1
ATOM 2090 O O . VAL A 1 264 ? 11.110 -18.458 -12.569 1.00 83.06 264 VAL A O 1
ATOM 2093 N N . LEU A 1 265 ? 12.014 -16.704 -11.506 1.00 82.56 265 LEU A N 1
ATOM 2094 C CA . LEU A 1 265 ? 13.005 -16.426 -12.551 1.00 82.56 265 LEU A CA 1
ATOM 2095 C C . LEU A 1 265 ? 13.962 -17.608 -12.739 1.00 82.56 265 LEU A C 1
ATOM 2097 O O . LEU A 1 265 ? 14.146 -18.072 -13.858 1.00 82.56 265 LEU A O 1
ATOM 2101 N N . TRP A 1 266 ? 14.471 -18.171 -11.641 1.00 84.56 266 TRP A N 1
ATOM 2102 C CA . TRP A 1 266 ? 15.301 -19.375 -11.693 1.00 84.56 266 TRP A CA 1
ATOM 2103 C C . TRP A 1 266 ? 14.584 -20.560 -12.365 1.00 84.56 266 TRP A C 1
ATOM 2105 O O . TRP A 1 266 ? 15.187 -21.283 -13.155 1.00 84.56 266 TRP A O 1
ATOM 2115 N N . PHE A 1 267 ? 13.285 -20.741 -12.106 1.00 82.44 267 PHE A N 1
ATOM 2116 C CA . PHE A 1 267 ? 12.478 -21.774 -12.757 1.00 82.44 267 PHE A CA 1
ATOM 2117 C C . PHE A 1 267 ? 12.361 -21.555 -14.276 1.00 82.44 267 PHE A C 1
ATOM 2119 O O . PHE A 1 267 ? 12.537 -22.502 -15.040 1.00 82.44 267 PHE A O 1
ATOM 2126 N N . ILE A 1 268 ? 12.088 -20.324 -14.724 1.00 77.75 268 ILE A N 1
ATOM 2127 C CA . ILE A 1 268 ? 11.964 -19.990 -16.157 1.00 77.75 268 ILE A CA 1
ATOM 2128 C C . ILE A 1 268 ? 13.277 -20.224 -16.906 1.00 77.75 268 ILE A C 1
ATOM 2130 O O . ILE A 1 268 ? 13.246 -20.661 -18.058 1.00 77.75 268 ILE A O 1
ATOM 2134 N N . ASP A 1 269 ? 14.401 -19.913 -16.263 1.00 75.38 269 ASP A N 1
ATOM 2135 C CA . ASP A 1 269 ? 15.714 -19.955 -16.895 1.00 75.38 269 ASP A CA 1
ATOM 2136 C C . ASP A 1 269 ? 16.275 -21.390 -16.917 1.00 75.38 269 ASP A C 1
ATOM 2138 O O . ASP A 1 269 ? 16.881 -21.796 -17.907 1.00 75.38 269 ASP A O 1
ATOM 2142 N N . CYS A 1 270 ? 16.047 -22.201 -15.873 1.00 73.69 270 CYS A N 1
ATOM 2143 C CA . CYS A 1 270 ? 16.724 -23.497 -15.704 1.00 73.69 270 CYS A CA 1
ATOM 2144 C C . CYS A 1 270 ? 15.875 -24.759 -15.950 1.00 73.69 270 CYS A C 1
ATOM 2146 O O . CYS A 1 270 ? 16.460 -25.821 -16.160 1.00 73.69 270 CYS A O 1
ATOM 2148 N N . LEU A 1 271 ? 14.539 -24.702 -15.875 1.00 71.88 271 LEU A N 1
ATOM 2149 C CA . LEU A 1 271 ? 13.677 -25.905 -15.874 1.00 71.88 271 LEU A CA 1
ATOM 2150 C C . LEU A 1 271 ? 12.924 -26.162 -17.184 1.00 71.88 271 LEU A C 1
ATOM 2152 O O . LEU A 1 271 ? 12.107 -27.082 -17.258 1.00 71.88 271 LEU A O 1
ATOM 2156 N N . GLY A 1 272 ? 13.180 -25.376 -18.223 1.00 65.25 272 GLY A N 1
ATOM 2157 C CA . GLY A 1 272 ? 12.546 -25.560 -19.514 1.00 65.25 272 GLY A CA 1
ATOM 2158 C C . GLY A 1 272 ? 13.283 -26.540 -20.443 1.00 65.25 272 GLY A C 1
ATOM 2159 O O . GLY A 1 272 ? 14.507 -26.634 -20.402 1.00 65.25 272 GLY A O 1
ATOM 2160 N N . PRO A 1 273 ? 12.553 -27.278 -21.301 1.00 64.94 273 PRO A N 1
ATOM 2161 C CA . PRO A 1 273 ? 13.136 -28.217 -22.262 1.00 64.94 273 PRO A CA 1
ATOM 2162 C C . PRO A 1 273 ? 13.735 -27.533 -23.503 1.00 64.94 273 PRO A C 1
ATOM 2164 O O . PRO A 1 273 ? 14.349 -28.209 -24.328 1.00 64.94 273 PRO A O 1
ATOM 2167 N N . LEU A 1 274 ? 13.531 -26.223 -23.673 1.00 63.78 274 LEU A N 1
ATOM 2168 C CA . LEU A 1 274 ? 14.072 -25.456 -24.791 1.00 63.78 274 LEU A CA 1
ATOM 2169 C C . LEU A 1 274 ? 15.444 -24.913 -24.389 1.00 63.78 274 LEU A C 1
ATOM 2171 O O . LEU A 1 274 ? 15.592 -24.355 -23.308 1.00 63.78 274 LEU A O 1
ATOM 2175 N N . GLN A 1 275 ? 16.451 -25.045 -25.248 1.00 62.44 275 GLN A N 1
ATOM 2176 C CA . GLN A 1 275 ? 17.669 -24.245 -25.095 1.00 62.44 275 GLN A CA 1
ATOM 2177 C C . GLN A 1 275 ? 17.305 -22.769 -25.321 1.00 62.44 275 GLN A C 1
ATOM 2179 O O . GLN A 1 275 ? 16.387 -22.527 -26.108 1.00 62.44 275 GLN A O 1
ATOM 2184 N N . PRO A 1 276 ? 17.968 -21.798 -24.655 1.00 57.78 276 PRO A N 1
ATOM 2185 C CA . PRO A 1 276 ? 17.791 -20.382 -24.973 1.00 57.78 276 PRO A CA 1
ATOM 2186 C C . PRO A 1 276 ? 18.101 -20.215 -26.462 1.00 57.78 276 PRO A C 1
ATOM 2188 O O . PRO A 1 276 ? 19.246 -20.341 -26.892 1.00 57.78 276 PRO A O 1
ATOM 2191 N N . SER A 1 277 ? 17.045 -20.122 -27.262 1.00 51.50 277 SER A N 1
ATOM 2192 C CA . SER A 1 277 ? 17.127 -20.335 -28.697 1.00 51.50 277 SER A CA 1
ATOM 2193 C C . SER A 1 277 ? 17.500 -19.036 -29.378 1.00 51.50 277 SER A C 1
ATOM 2195 O O . SER A 1 277 ? 16.836 -18.023 -29.164 1.00 51.50 277 SER A O 1
ATOM 2197 N N . GLU A 1 278 ? 18.532 -19.139 -30.209 1.00 45.16 278 GLU A N 1
ATOM 2198 C CA . GLU A 1 278 ? 18.918 -18.239 -31.292 1.00 45.16 278 GLU A CA 1
ATOM 2199 C C . GLU A 1 278 ? 17.695 -17.816 -32.135 1.00 45.16 278 GLU A C 1
ATOM 2201 O O . GLU A 1 278 ? 17.373 -18.441 -33.147 1.00 45.16 278 GLU A O 1
ATOM 2206 N N . PHE A 1 279 ? 16.991 -16.774 -31.691 1.00 46.03 279 PHE A N 1
ATOM 2207 C CA . PHE A 1 279 ? 16.047 -15.993 -32.491 1.00 46.03 279 PHE A CA 1
ATOM 2208 C C . PHE A 1 279 ? 16.678 -14.651 -32.848 1.00 46.03 279 PHE A C 1
ATOM 2210 O O . PHE A 1 279 ? 17.335 -14.058 -31.962 1.00 46.03 279 PHE A O 1
#

Foldseek 3Di:
DVVVVVVVVVVVVVVVVVVLVVQLQVLLLCLLPALVVLLVVLVVVVVVVVVVVVLVVCLVVVDPDPVVSVVSVVVVVVVVVVVVVVVVVVLVVDVVNVVSVVVLVVVLVVVVVVVVVVVPPPPPVPVVVVVVVVVVVVVVVPCPPPVVVVVVVVVVVVVVVVVCVDDDPVCLVVLVVVLVVVVVVLLQDPDDLQQFQAHHDHDDPVVSVVSVVVSVVSVSVSLSVQLSVQLVVDDSNCSSVSSSVSSVVVVVVVVVVVVVVVVSVCCRRPVHPGDSDDD

Sequence (279 aa):
VMIFFIITMISVVIQNAACGVYQNSLYGLVAIFPPQYTNAILIGSNLCGIVVSIIDIITLVATNNIKAAAFFYFFASLMAILACFGSLFVLERLDFYKYYKQKATEKMEKKKLSGMTKEKNGINEIELNANCKIIEYTDTLNNDDADLLELNFQMKLRLYYSVFKKPQPKWLVVPVVVQAVFIPLMLSCNFRPEQRTWGIWIHDTWIYIAIVITMSTCCGYFSSLAMMYAPKQVEASKSTIAGMITALFLIFGVVCGTLFTFAVLWFIDCLGPLQPSEF

InterPro domains:
  IPR002259 Equilibrative nucleoside transporter [PF01733] (9-120)
  IPR002259 Equilibrative nucleoside transporter [PF01733] (163-263)
  IPR002259 Equilibrative nucleoside transporter [PTHR10332] (4-114)

pLDDT: mean 75.26, std 15.84, range [38.09, 96.5]